Protein AF-A0A8H5PWV3-F1 (afdb_monomer)

pLDDT: mean 78.93, std 15.07, range [29.19, 95.69]

InterPro domains:
  IPR043129 ATPase, nucleotide binding domain [SSF53067] (28-119)

Solvent-accessible surface area (backbone atoms only — not comparable to full-atom values): 14713 Å² total; per-residue (Å²): 137,85,77,81,83,58,96,77,56,77,62,52,74,41,79,56,61,70,92,76,43,55,101,82,55,65,93,48,70,46,76,40,45,60,65,58,53,45,68,65,45,44,68,57,49,50,52,54,43,50,48,53,53,51,52,39,50,52,41,25,73,74,70,75,42,75,52,60,66,48,75,42,61,32,72,65,40,73,37,62,69,55,49,52,51,39,50,53,53,49,42,74,78,40,73,81,39,42,75,46,66,34,94,56,77,60,15,58,42,40,66,59,50,50,50,51,51,50,53,49,55,76,69,48,78,92,63,82,59,96,73,77,72,64,57,42,59,34,77,33,26,37,26,37,30,28,60,95,86,49,63,71,49,71,67,41,44,62,57,42,76,37,39,43,86,44,75,38,76,28,77,54,61,66,65,28,59,41,76,45,98,87,63,43,37,37,34,43,33,33,38,22,78,43,92,91,50,71,76,38,75,74,42,46,39,37,44,80,74,91,77,78,77,83,72,57,35,25,38,38,32,34,51,83,83,85,51,83,44,72,45,48,26,49,72,94,42,79,50,74,77,43,77,46,74,83,80,82,132

Sequence (249 aa):
MKMKHSVDMEGKIFDLPRKFSGKQAGQSTMEFTAADIHGVFDPVVNKITNLIVSEMAVVKERTGEEATHVVIAGGFGRNDYLCQKIEYKVKSVSPSTHINHYKDYTGWISVARGAVLHAIQTKSQPAPSIVQIETRASGESYGVGIGNGGPIHWLARWGDRLSAEGLSPRPVPPEAVRHSPDGRCFLDWYRVKAPGAKAEIVRPLYYRNALGEPGDLRFDFHWDGTKMHYVLCQGNRELPLTLGEEYDA

Radius of gyration: 26.16 Å; Cα contacts (8 Å, |Δi|>4): 361; chains: 1; bounding box: 70×40×72 Å

Structure (mmCIF, N/CA/C/O backbone):
data_AF-A0A8H5PWV3-F1
#
_entry.id   AF-A0A8H5PWV3-F1
#
loop_
_atom_site.group_PDB
_atom_site.id
_atom_site.type_symbol
_atom_site.label_atom_id
_atom_site.label_alt_id
_atom_site.label_comp_id
_atom_site.label_asym_id
_atom_site.label_entity_id
_atom_site.label_seq_id
_atom_site.pdbx_PDB_ins_code
_atom_site.Cartn_x
_atom_site.Cartn_y
_atom_site.Cartn_z
_atom_site.occupancy
_atom_site.B_iso_or_equiv
_atom_site.auth_seq_id
_atom_site.auth_comp_id
_atom_site.auth_asym_id
_atom_site.auth_atom_id
_atom_site.pdbx_PDB_model_num
ATOM 1 N N . MET A 1 1 ? -16.847 15.127 31.898 1.00 29.81 1 MET A N 1
ATOM 2 C CA . MET A 1 1 ? -17.724 14.101 32.501 1.00 29.81 1 MET A CA 1
ATOM 3 C C . MET A 1 1 ? -17.440 12.771 31.806 1.00 29.81 1 MET A C 1
ATOM 5 O O . MET A 1 1 ? -17.811 12.606 30.654 1.00 29.81 1 MET A O 1
ATOM 9 N N . LYS A 1 2 ? -16.648 11.888 32.431 1.00 29.30 2 LYS A N 1
ATOM 10 C CA . LYS A 1 2 ? -16.278 10.577 31.868 1.00 29.30 2 LYS A CA 1
ATOM 11 C C . LYS A 1 2 ? -17.439 9.609 32.104 1.00 29.30 2 LYS A C 1
ATOM 13 O O . LYS A 1 2 ? -17.614 9.150 33.229 1.00 29.30 2 LYS A O 1
ATOM 18 N N . MET A 1 3 ? -18.241 9.321 31.081 1.00 33.59 3 MET A N 1
ATOM 19 C CA . MET A 1 3 ? -19.179 8.199 31.148 1.00 33.59 3 MET A CA 1
ATOM 20 C C . MET A 1 3 ? -18.369 6.906 31.078 1.00 33.59 3 MET A C 1
ATOM 22 O O . MET A 1 3 ? -17.883 6.547 30.009 1.00 33.59 3 MET A O 1
ATOM 26 N N . LYS A 1 4 ? -18.224 6.220 32.216 1.00 34.59 4 LYS A N 1
ATOM 27 C CA . LYS A 1 4 ? -17.758 4.831 32.276 1.00 34.59 4 LYS A CA 1
ATOM 28 C C . LYS A 1 4 ? -18.635 4.007 31.328 1.00 34.59 4 LYS A C 1
ATOM 30 O O . LYS A 1 4 ? -19.798 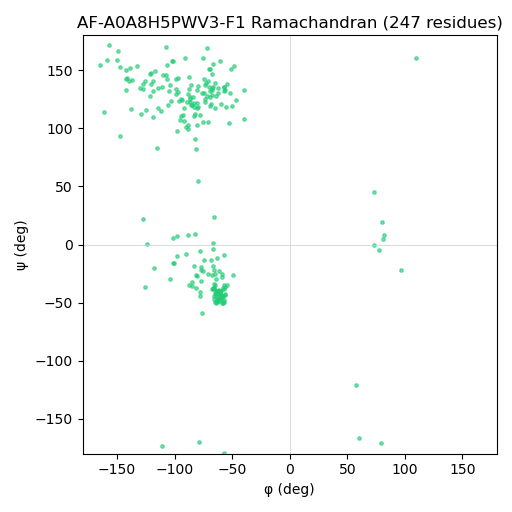3.767 31.633 1.00 34.59 4 LYS A O 1
ATOM 35 N N . HIS A 1 5 ? -18.125 3.638 30.157 1.00 42.34 5 HIS A N 1
ATOM 36 C CA . HIS A 1 5 ? -18.799 2.668 29.299 1.00 42.34 5 HIS A CA 1
ATOM 37 C C . HIS A 1 5 ? -18.443 1.291 29.843 1.00 42.34 5 HIS A C 1
ATOM 39 O O . HIS A 1 5 ? -17.464 0.668 29.446 1.00 42.34 5 HIS A O 1
ATOM 45 N N . SER A 1 6 ? -19.200 0.927 30.879 1.00 42.41 6 SER A N 1
ATOM 46 C CA . SER A 1 6 ? -19.189 -0.390 31.489 1.00 42.41 6 SER A CA 1
ATOM 47 C C . SER A 1 6 ? -19.795 -1.369 30.500 1.00 42.41 6 SER A C 1
ATOM 49 O O . SER A 1 6 ? -20.863 -1.109 29.945 1.00 42.41 6 SER A O 1
ATOM 51 N N . VAL A 1 7 ? -19.112 -2.487 30.316 1.00 43.28 7 VAL A N 1
ATOM 52 C CA . VAL A 1 7 ? -19.516 -3.630 29.491 1.00 43.28 7 VAL A CA 1
ATOM 53 C C . VAL A 1 7 ? -20.753 -4.345 30.086 1.00 43.28 7 VAL A C 1
ATOM 55 O O . VAL A 1 7 ? -21.266 -5.278 29.486 1.00 43.28 7 VAL A O 1
ATOM 58 N N . ASP A 1 8 ? -21.278 -3.828 31.209 1.00 45.50 8 ASP A N 1
ATOM 59 C CA . ASP A 1 8 ? -22.363 -4.389 32.026 1.00 45.50 8 ASP A CA 1
ATOM 60 C C . ASP A 1 8 ? -23.527 -3.404 32.301 1.00 45.50 8 ASP A C 1
ATOM 62 O O . ASP A 1 8 ? -24.222 -3.542 33.306 1.00 45.50 8 ASP A O 1
ATOM 66 N N . MET A 1 9 ? -23.733 -2.346 31.501 1.00 50.22 9 MET A N 1
ATOM 67 C CA . MET A 1 9 ? -24.884 -1.451 31.744 1.00 50.22 9 MET A CA 1
ATOM 68 C C . MET A 1 9 ? -26.209 -2.075 31.277 1.00 50.22 9 MET A C 1
ATOM 70 O O . MET A 1 9 ? -26.313 -2.516 30.131 1.00 50.22 9 MET A O 1
ATOM 74 N N . GLU A 1 10 ? -27.219 -2.044 32.159 1.00 59.00 10 GLU A N 1
ATOM 75 C CA . GLU A 1 10 ? -28.638 -2.239 31.818 1.00 59.00 10 GLU A CA 1
ATOM 76 C C . GLU A 1 10 ? -29.047 -1.322 30.651 1.00 59.00 10 GLU A C 1
ATOM 78 O O . GLU A 1 10 ? -28.439 -0.267 30.434 1.00 59.00 10 GLU A O 1
ATOM 83 N N . GLY A 1 11 ? -30.032 -1.782 29.871 1.00 57.53 11 GLY A N 1
ATOM 84 C CA . GLY A 1 11 ? -30.371 -1.304 28.530 1.00 57.53 11 GLY A CA 1
ATOM 85 C C . GLY A 1 11 ? -30.282 0.210 28.341 1.00 57.53 11 GLY A C 1
ATOM 86 O O . GLY A 1 11 ? -30.783 1.008 29.135 1.00 57.53 11 GLY A O 1
ATOM 87 N N . LYS A 1 12 ? -29.631 0.631 27.250 1.00 64.88 12 LYS A N 1
ATOM 88 C CA . LYS A 1 12 ? -29.602 2.048 26.878 1.00 64.88 12 LYS A CA 1
ATOM 89 C C . LYS A 1 12 ? -30.831 2.373 26.047 1.00 64.88 12 LYS A C 1
ATOM 91 O O . LYS A 1 12 ? -31.035 1.809 24.973 1.00 64.88 12 LYS A O 1
ATOM 96 N N . ILE A 1 13 ? -31.603 3.336 26.535 1.00 67.19 13 ILE A N 1
ATOM 97 C CA . ILE A 1 13 ? -32.771 3.874 25.846 1.00 67.19 13 ILE A CA 1
ATOM 98 C C . ILE A 1 13 ? -32.329 5.029 24.946 1.00 67.19 13 ILE A C 1
ATOM 100 O O . ILE A 1 13 ? -31.640 5.950 25.393 1.00 67.19 13 ILE A O 1
ATOM 104 N N . PHE A 1 14 ? -32.741 4.985 23.682 1.00 63.81 14 PHE A N 1
ATOM 105 C CA . PHE A 1 14 ? -32.533 6.061 22.720 1.00 63.81 14 PHE A CA 1
ATOM 106 C C . PHE A 1 14 ? -33.875 6.557 22.190 1.00 63.81 14 PHE A C 1
ATOM 108 O O . PHE A 1 14 ? -34.758 5.766 21.849 1.00 63.81 14 PHE A O 1
ATOM 115 N N . ASP A 1 15 ? -34.005 7.876 22.070 1.00 69.44 15 ASP A N 1
ATOM 116 C CA . ASP A 1 15 ? -35.130 8.486 21.371 1.00 69.44 15 ASP A CA 1
ATOM 117 C C . ASP A 1 15 ? -34.981 8.268 19.866 1.00 69.44 15 ASP A C 1
ATOM 119 O O . ASP A 1 15 ? -33.950 8.599 19.265 1.00 69.44 15 ASP A O 1
ATOM 123 N N . LEU A 1 16 ? -36.024 7.742 19.228 1.00 64.06 16 LEU A N 1
ATOM 124 C CA . LEU A 1 16 ? -36.023 7.598 17.782 1.00 64.06 16 LEU A CA 1
ATOM 125 C C . LEU A 1 16 ? -36.177 8.973 17.104 1.00 64.06 16 LEU A C 1
ATOM 127 O O . LEU A 1 16 ? -36.997 9.797 17.522 1.00 64.06 16 LEU A O 1
ATOM 131 N N . PRO A 1 17 ? -35.431 9.245 16.013 1.00 64.62 17 PRO A N 1
ATOM 132 C CA . PRO A 1 17 ? -35.652 10.437 15.205 1.00 64.62 17 PRO A CA 1
ATOM 133 C C . PRO A 1 17 ? -37.111 10.513 14.741 1.00 64.62 17 PRO A C 1
ATOM 135 O O . PRO A 1 17 ? -37.643 9.519 14.256 1.00 64.62 17 PRO A O 1
ATOM 138 N N . ARG A 1 18 ? -37.729 11.704 14.787 1.00 64.25 18 ARG A N 1
ATOM 139 C CA . ARG A 1 18 ? -39.166 11.923 14.485 1.00 64.25 18 ARG A CA 1
ATOM 140 C C . ARG A 1 18 ? -39.665 11.292 13.178 1.00 64.25 18 ARG A C 1
ATOM 142 O O . ARG A 1 18 ? -40.841 10.983 13.071 1.00 64.25 18 ARG A O 1
ATOM 149 N N . LYS A 1 19 ? -38.785 11.090 12.193 1.00 65.56 19 LYS A N 1
ATOM 150 C CA . LYS A 1 19 ? -39.094 10.416 10.919 1.00 65.56 19 LYS A CA 1
ATOM 151 C C . LYS A 1 19 ? -39.432 8.922 11.055 1.00 65.56 19 LYS A C 1
ATOM 153 O O . LYS A 1 19 ? -40.009 8.362 10.133 1.00 65.56 19 LYS A O 1
ATOM 158 N N . PHE A 1 20 ? -39.058 8.292 12.168 1.00 61.84 20 PHE A N 1
ATOM 159 C CA . PHE A 1 20 ? -39.381 6.903 12.501 1.00 61.84 20 PHE A CA 1
ATOM 160 C C . PHE A 1 20 ? -40.585 6.787 13.449 1.00 61.84 20 PHE A C 1
ATOM 162 O O . PHE A 1 20 ? -41.103 5.692 13.639 1.00 61.84 20 PHE A O 1
ATOM 169 N N . SER A 1 21 ? -41.060 7.903 14.012 1.00 61.88 21 SER A N 1
ATOM 170 C CA . SER A 1 21 ? -42.288 7.947 14.804 1.00 61.88 21 SER A CA 1
ATOM 171 C C . SER A 1 21 ? -43.486 8.128 13.870 1.00 61.88 21 SER A C 1
ATOM 173 O O . SER A 1 21 ? -43.569 9.103 13.123 1.00 61.88 21 SER A O 1
ATOM 175 N N . GLY A 1 22 ? -44.426 7.179 13.883 1.00 60.62 22 GLY A N 1
ATOM 176 C CA . GLY A 1 22 ? -45.684 7.313 13.142 1.00 60.62 22 GLY A CA 1
ATOM 177 C C . GLY A 1 22 ? -46.499 8.524 13.618 1.00 60.62 22 GLY A C 1
ATOM 178 O O . GLY A 1 22 ? -46.349 8.969 14.752 1.00 60.62 22 GLY A O 1
ATOM 179 N N . LYS A 1 23 ? -47.415 9.036 12.778 1.00 58.91 23 LYS A N 1
ATOM 180 C CA . LYS A 1 23 ? -48.233 10.246 13.047 1.00 58.91 23 LYS A CA 1
ATOM 181 C C . LYS A 1 23 ? -49.085 10.200 14.335 1.00 58.91 23 LYS A C 1
ATOM 183 O O . LYS A 1 23 ? -49.661 11.220 14.695 1.00 58.91 23 LYS A O 1
ATOM 188 N N . GLN A 1 24 ? -49.181 9.050 15.005 1.00 56.44 24 GLN A N 1
ATOM 189 C CA . GLN A 1 24 ? -49.948 8.846 16.241 1.00 56.44 24 GLN A CA 1
ATOM 190 C C . GLN A 1 24 ? -49.119 8.301 17.418 1.00 56.44 24 GLN A C 1
ATOM 192 O O . GLN A 1 24 ? -49.669 8.093 18.495 1.00 56.44 24 GLN A O 1
ATOM 197 N N . ALA A 1 25 ? -47.816 8.068 17.251 1.00 54.94 25 ALA A N 1
ATOM 198 C CA . ALA A 1 25 ? -46.983 7.580 18.344 1.00 54.94 25 ALA A CA 1
ATOM 199 C C . ALA A 1 25 ? -46.464 8.770 19.168 1.00 54.94 25 ALA A C 1
ATOM 201 O O . ALA A 1 25 ? -45.851 9.686 18.617 1.00 54.94 25 ALA A O 1
ATOM 202 N N . GLY A 1 26 ? -46.680 8.751 20.489 1.00 61.12 26 GLY A N 1
ATOM 203 C CA . GLY A 1 26 ? -45.894 9.567 21.424 1.00 61.12 26 GLY A CA 1
ATOM 204 C C . GLY A 1 26 ? -44.390 9.266 21.300 1.00 61.12 26 GLY A C 1
ATOM 205 O O . GLY A 1 26 ? -44.000 8.438 20.472 1.00 61.12 26 GLY A O 1
ATOM 206 N N . GLN A 1 27 ? -43.543 9.936 22.101 1.00 58.44 27 GLN A N 1
ATOM 207 C CA . GLN A 1 27 ? -42.085 9.704 22.123 1.00 58.44 27 GLN A CA 1
ATOM 208 C C . GLN A 1 27 ? -41.778 8.205 22.004 1.00 58.44 27 GLN A C 1
ATOM 210 O O . GLN A 1 27 ? -42.080 7.424 22.901 1.00 58.44 27 GLN A O 1
ATOM 215 N N . SER A 1 28 ? -41.265 7.806 20.840 1.00 66.69 28 SER A N 1
ATOM 216 C CA . SER A 1 28 ? -41.000 6.407 20.530 1.00 66.69 28 SER A CA 1
ATOM 217 C C . SER A 1 28 ? -39.573 6.129 20.973 1.00 66.69 28 SER A C 1
ATOM 219 O O . SER A 1 28 ? -38.622 6.547 20.311 1.00 66.69 28 SER A O 1
ATOM 221 N N . THR A 1 29 ? -39.430 5.501 22.131 1.00 67.31 29 THR A N 1
ATOM 222 C CA . THR A 1 29 ? -38.139 5.064 22.650 1.00 67.31 29 THR A CA 1
ATOM 223 C C . THR A 1 29 ? -37.815 3.671 22.115 1.00 67.31 29 THR A C 1
ATOM 225 O O . THR A 1 29 ? -38.704 2.840 21.931 1.00 67.31 29 THR A O 1
ATOM 228 N N . MET A 1 30 ? -36.538 3.418 21.836 1.00 70.06 30 MET A N 1
ATOM 229 C CA . MET A 1 30 ? -36.025 2.083 21.532 1.00 70.06 30 MET A CA 1
ATOM 230 C C . MET A 1 30 ? -34.943 1.740 22.550 1.00 70.06 30 MET A C 1
ATOM 232 O O . MET A 1 30 ? -34.021 2.527 22.775 1.00 70.06 30 MET A O 1
ATOM 236 N N . GLU A 1 31 ? -35.079 0.583 23.185 1.00 79.12 31 GLU A N 1
ATOM 237 C CA . GLU A 1 31 ? -34.101 0.060 24.131 1.00 79.12 31 GLU A CA 1
ATOM 238 C C . GLU A 1 31 ? -33.184 -0.925 23.411 1.00 79.12 31 GLU A C 1
ATOM 240 O O . GLU A 1 31 ? -33.653 -1.800 22.685 1.00 79.12 31 GLU A O 1
ATOM 245 N N . PHE A 1 32 ? -31.877 -0.763 23.602 1.00 74.25 32 PHE A N 1
ATOM 246 C CA . PHE A 1 32 ? -30.881 -1.714 23.126 1.00 74.25 32 PHE A CA 1
ATOM 247 C C . PHE A 1 32 ? -30.116 -2.281 24.310 1.00 74.25 32 PHE A C 1
ATOM 249 O O . PHE A 1 32 ? -29.601 -1.536 25.155 1.00 74.25 32 PHE A O 1
ATOM 256 N N . THR A 1 33 ? -29.980 -3.602 24.329 1.00 80.75 33 THR A N 1
ATOM 257 C CA . THR A 1 33 ? -29.050 -4.268 25.234 1.00 80.75 33 THR A CA 1
ATOM 258 C C . THR A 1 33 ? -27.616 -4.099 24.728 1.00 80.75 33 THR A C 1
ATOM 260 O O . THR A 1 33 ? -27.367 -3.830 23.547 1.00 80.75 33 THR A O 1
ATOM 263 N N . ALA A 1 34 ? -26.634 -4.294 25.612 1.00 72.69 34 ALA A N 1
ATOM 264 C CA . ALA A 1 34 ? -25.235 -4.366 25.194 1.00 72.69 34 ALA A CA 1
ATOM 265 C C . ALA A 1 34 ? -25.025 -5.458 24.128 1.00 72.69 34 ALA A C 1
ATOM 267 O O . ALA A 1 34 ? -24.280 -5.243 23.175 1.00 72.69 34 ALA A O 1
ATOM 268 N N . ALA A 1 35 ? -25.737 -6.587 24.237 1.00 76.56 35 ALA A N 1
ATOM 269 C CA . ALA A 1 35 ? -25.679 -7.678 23.269 1.00 76.56 35 ALA A CA 1
ATOM 270 C C . ALA A 1 35 ? -26.177 -7.261 21.875 1.00 76.56 35 ALA A C 1
ATOM 272 O O . ALA A 1 35 ? -25.532 -7.606 20.886 1.00 76.56 35 ALA A O 1
ATOM 273 N N . ASP A 1 36 ? -27.249 -6.467 21.784 1.00 80.19 36 ASP A N 1
ATOM 274 C CA . ASP A 1 36 ? -27.759 -5.962 20.499 1.00 80.19 36 ASP A CA 1
ATOM 275 C C . ASP A 1 36 ? -26.737 -5.047 19.821 1.00 80.19 36 ASP A C 1
ATOM 277 O O . ASP A 1 36 ? -26.455 -5.169 18.627 1.00 80.19 36 ASP A O 1
ATOM 281 N N . ILE A 1 37 ? -26.129 -4.152 20.606 1.00 80.19 37 ILE A N 1
ATOM 282 C CA . ILE A 1 37 ? -25.080 -3.255 20.123 1.00 80.19 37 ILE A CA 1
ATOM 283 C C . ILE A 1 37 ? -23.868 -4.084 19.670 1.00 80.19 37 ILE A C 1
ATOM 285 O O . ILE A 1 37 ? -23.395 -3.912 18.546 1.00 80.19 37 ILE A O 1
ATOM 289 N N . HIS A 1 38 ? -23.388 -5.026 20.484 1.00 81.00 38 HIS A N 1
ATOM 290 C CA . HIS A 1 38 ? -22.274 -5.902 20.112 1.00 81.00 38 HIS A CA 1
ATOM 291 C C . HIS A 1 38 ? -22.569 -6.706 18.843 1.00 81.00 38 HIS A C 1
ATOM 293 O O . HIS A 1 38 ? -21.738 -6.718 17.940 1.00 81.00 38 HIS A O 1
ATOM 299 N N . GLY A 1 39 ? -23.767 -7.277 18.703 1.00 83.44 39 GLY A N 1
ATOM 300 C CA . GLY A 1 39 ? -24.165 -8.025 17.508 1.00 83.44 39 GLY A CA 1
ATOM 301 C C . GLY A 1 39 ? -24.057 -7.211 16.214 1.00 83.44 39 GLY A C 1
ATOM 302 O O . GLY A 1 39 ? -23.658 -7.743 15.177 1.00 83.44 39 GLY A O 1
ATOM 303 N N . VAL A 1 40 ? -24.340 -5.906 16.273 1.00 86.50 40 VAL A N 1
ATOM 304 C CA . VAL A 1 40 ? -24.220 -4.998 15.121 1.00 86.50 40 VAL A CA 1
ATOM 305 C C . VAL A 1 40 ? -22.766 -4.590 14.855 1.00 86.50 40 VAL A C 1
ATOM 307 O O . VAL A 1 40 ? -22.346 -4.521 13.697 1.00 86.50 40 VAL A O 1
ATOM 310 N N . PHE A 1 41 ? -21.984 -4.305 15.901 1.00 86.62 41 PHE A N 1
ATOM 311 C CA . PHE A 1 41 ? -20.625 -3.769 15.751 1.00 86.62 41 PHE A CA 1
ATOM 312 C C . PHE A 1 41 ? -19.549 -4.846 15.545 1.00 86.62 41 PHE A C 1
ATOM 314 O O . PHE A 1 41 ? -18.579 -4.601 14.820 1.00 86.62 41 PHE A O 1
ATOM 321 N N . ASP A 1 42 ? -19.711 -6.037 16.120 1.00 91.44 42 ASP A N 1
ATOM 322 C CA . ASP A 1 42 ? -18.720 -7.117 16.094 1.00 91.44 42 ASP A CA 1
ATOM 323 C C . ASP A 1 42 ? -18.285 -7.530 14.690 1.00 91.44 42 ASP A C 1
ATOM 325 O O . ASP A 1 42 ? -17.078 -7.654 14.473 1.00 91.44 42 ASP A O 1
ATOM 329 N N . PRO A 1 43 ? -19.178 -7.675 13.691 1.00 94.38 43 PRO A N 1
ATOM 330 C CA . PRO A 1 43 ? -18.754 -8.003 12.334 1.00 94.38 43 PRO A CA 1
ATOM 331 C C . PRO A 1 43 ? -17.766 -6.984 11.750 1.00 94.38 43 PRO A C 1
ATOM 333 O O . PRO A 1 43 ? -16.832 -7.359 11.040 1.00 94.38 43 PRO A O 1
ATOM 336 N N . VAL A 1 44 ? -17.945 -5.694 12.051 1.00 92.94 44 VAL A N 1
ATOM 337 C CA . VAL A 1 44 ? -17.066 -4.620 11.564 1.00 92.94 44 VAL A CA 1
ATOM 338 C C . VAL A 1 44 ? -15.772 -4.574 12.374 1.00 92.94 44 VAL A C 1
ATOM 340 O O . VAL A 1 44 ? -14.687 -4.511 11.795 1.00 92.94 44 VAL A O 1
ATOM 343 N N . VAL A 1 45 ? -15.863 -4.674 13.701 1.00 92.88 45 VAL A N 1
ATOM 344 C CA . VAL A 1 45 ? -14.693 -4.707 14.593 1.00 92.88 45 VAL A CA 1
ATOM 345 C C . VAL A 1 45 ? -13.799 -5.913 14.286 1.00 92.88 45 VAL A C 1
ATOM 347 O O . VAL A 1 45 ? -12.578 -5.776 14.203 1.00 92.88 45 VAL A O 1
ATOM 350 N N . ASN A 1 46 ? -14.382 -7.081 14.024 1.00 94.38 46 ASN A N 1
ATOM 351 C CA . ASN A 1 46 ? -13.645 -8.287 13.653 1.00 94.38 46 ASN A CA 1
ATOM 352 C C . ASN A 1 46 ? -12.905 -8.115 12.321 1.00 94.38 46 ASN A C 1
ATOM 354 O O . ASN A 1 46 ? -11.750 -8.517 12.216 1.00 94.38 46 ASN A O 1
ATOM 358 N N . LYS A 1 47 ? -13.508 -7.454 11.323 1.00 94.88 47 LYS A N 1
ATOM 359 C CA . LYS A 1 47 ? -12.807 -7.121 10.069 1.00 94.88 47 LYS A CA 1
ATOM 360 C C . LYS A 1 47 ? -11.592 -6.225 10.316 1.00 94.88 47 LYS A C 1
ATOM 362 O O . LYS A 1 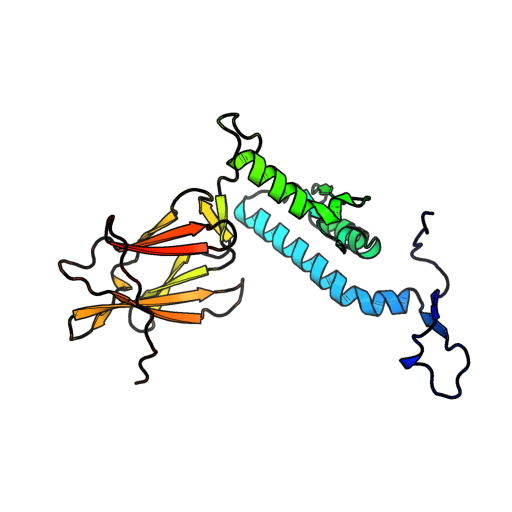47 ? -10.523 -6.507 9.785 1.00 94.88 47 LYS A O 1
ATOM 367 N N . ILE A 1 48 ? -11.739 -5.186 11.143 1.00 94.44 48 ILE A N 1
ATOM 368 C CA . ILE A 1 48 ? -10.644 -4.257 11.466 1.00 94.44 48 ILE A CA 1
ATOM 369 C C . ILE A 1 48 ? -9.517 -4.986 12.208 1.00 94.44 48 ILE A C 1
ATOM 371 O O . ILE A 1 48 ? -8.357 -4.896 11.820 1.00 94.44 48 ILE A O 1
ATOM 375 N N . THR A 1 49 ? -9.850 -5.733 13.261 1.00 95.56 49 THR A N 1
ATOM 376 C CA . THR A 1 49 ? -8.850 -6.445 14.073 1.00 95.56 49 THR A CA 1
ATOM 377 C C . THR A 1 49 ? -8.139 -7.550 13.286 1.00 95.56 49 THR A C 1
ATOM 379 O O . THR A 1 49 ? -6.929 -7.707 13.428 1.00 95.56 49 THR A O 1
ATOM 382 N N . ASN A 1 50 ? -8.843 -8.268 12.405 1.00 94.81 50 ASN A N 1
ATOM 383 C CA . ASN A 1 50 ? -8.227 -9.261 11.522 1.00 94.81 50 ASN A CA 1
ATOM 384 C C . ASN A 1 50 ? -7.293 -8.619 10.490 1.00 94.81 50 ASN A C 1
ATOM 386 O O . ASN A 1 50 ? -6.223 -9.166 10.234 1.00 94.81 50 ASN A O 1
ATOM 390 N N . LEU A 1 51 ? -7.654 -7.454 9.939 1.00 94.00 51 LEU A N 1
ATOM 391 C CA . LEU A 1 51 ? -6.769 -6.707 9.046 1.00 94.00 51 LEU A CA 1
ATOM 392 C C . LEU A 1 51 ? -5.473 -6.308 9.762 1.00 94.00 51 LEU A C 1
ATOM 394 O O . LEU A 1 51 ? -4.396 -6.547 9.232 1.00 94.00 51 LEU A O 1
ATOM 398 N N . ILE A 1 52 ? -5.565 -5.777 10.986 1.00 94.38 52 ILE A N 1
ATOM 399 C CA . ILE A 1 52 ? -4.383 -5.400 11.780 1.00 94.38 52 ILE A CA 1
ATOM 400 C C . ILE A 1 52 ? -3.452 -6.603 11.975 1.00 94.38 52 ILE A C 1
ATOM 402 O O . ILE A 1 52 ? -2.255 -6.493 11.728 1.00 94.38 52 ILE A O 1
ATOM 406 N N . VAL A 1 53 ? -3.992 -7.762 12.366 1.00 95.06 53 VAL A N 1
ATOM 407 C CA . VAL A 1 53 ? -3.190 -8.985 12.544 1.00 95.06 53 VAL A CA 1
ATOM 408 C C . VAL A 1 53 ? -2.555 -9.445 11.229 1.00 95.06 53 VAL A C 1
ATOM 410 O O . VAL A 1 53 ? -1.394 -9.847 11.227 1.00 95.06 53 VAL A O 1
ATOM 413 N N . SER A 1 54 ? -3.288 -9.364 10.116 1.00 92.56 54 SER A N 1
ATOM 414 C CA . SER A 1 54 ? -2.761 -9.705 8.791 1.00 92.56 54 SER A CA 1
ATOM 415 C C . SER A 1 54 ? -1.578 -8.815 8.411 1.00 92.56 54 SER A C 1
ATOM 417 O O . SER A 1 54 ? -0.543 -9.318 7.985 1.00 92.56 54 SER A O 1
ATOM 419 N N . GLU A 1 55 ? -1.690 -7.502 8.611 1.00 90.62 55 GLU A N 1
ATOM 420 C CA . GLU A 1 55 ? -0.600 -6.563 8.321 1.00 90.62 55 GLU A CA 1
ATOM 421 C C . GLU A 1 55 ? 0.607 -6.780 9.246 1.00 90.62 55 GLU A C 1
ATOM 423 O O . GLU A 1 55 ? 1.750 -6.730 8.798 1.00 90.62 55 GLU A O 1
ATOM 428 N N . MET A 1 56 ? 0.384 -7.105 10.525 1.00 93.25 56 MET A N 1
ATOM 429 C CA . MET A 1 56 ? 1.472 -7.476 11.438 1.00 93.25 56 MET A CA 1
ATOM 430 C C . MET A 1 56 ? 2.215 -8.736 10.973 1.00 93.25 56 MET A C 1
ATOM 432 O O . MET A 1 56 ? 3.442 -8.794 11.072 1.00 93.25 56 MET A O 1
ATOM 436 N N . ALA A 1 57 ? 1.496 -9.732 10.446 1.00 91.25 57 ALA A N 1
ATOM 437 C CA . ALA A 1 57 ? 2.108 -10.932 9.881 1.00 91.25 57 ALA A CA 1
ATOM 438 C C . ALA A 1 57 ? 2.954 -10.604 8.639 1.00 91.25 57 ALA A C 1
ATOM 440 O O . ALA A 1 57 ? 4.078 -11.089 8.530 1.00 91.25 57 ALA A O 1
ATOM 441 N N . VAL A 1 58 ? 2.464 -9.717 7.764 1.00 86.62 58 VAL A N 1
ATOM 442 C CA . VAL A 1 58 ? 3.218 -9.228 6.597 1.00 86.62 58 VAL A CA 1
ATOM 443 C C . VAL A 1 58 ? 4.494 -8.494 7.016 1.00 86.62 58 VAL A C 1
ATOM 445 O O . VAL A 1 58 ? 5.539 -8.680 6.393 1.00 86.62 58 VAL A O 1
ATOM 448 N N . VAL A 1 59 ? 4.442 -7.664 8.066 1.00 86.56 59 VAL A N 1
ATOM 449 C CA . VAL A 1 59 ? 5.646 -7.008 8.607 1.00 86.56 59 VAL A CA 1
ATOM 450 C C . VAL A 1 59 ? 6.668 -8.063 9.020 1.00 86.56 59 VAL A C 1
ATOM 452 O O . VAL A 1 59 ? 7.797 -8.014 8.538 1.00 86.56 59 VAL A O 1
ATOM 455 N N . LYS A 1 60 ? 6.247 -9.059 9.808 1.00 88.19 60 LYS A N 1
ATOM 456 C CA . LYS A 1 60 ? 7.115 -10.145 10.280 1.00 88.19 60 LYS A CA 1
ATOM 457 C C . LYS A 1 60 ? 7.731 -10.957 9.149 1.00 88.19 60 LYS A C 1
ATOM 459 O O . LYS A 1 60 ? 8.923 -11.241 9.189 1.00 88.19 60 LYS A O 1
ATOM 464 N N . GLU A 1 61 ? 6.947 -11.298 8.132 1.00 85.56 61 GLU A N 1
ATOM 465 C CA . GLU A 1 61 ? 7.435 -12.010 6.947 1.00 85.56 61 GLU A CA 1
ATOM 466 C C . GLU A 1 61 ? 8.523 -11.214 6.209 1.00 85.56 61 GLU A C 1
ATOM 468 O O . GLU A 1 61 ? 9.514 -11.780 5.757 1.00 85.56 61 GLU A O 1
ATOM 473 N N . ARG A 1 62 ? 8.363 -9.890 6.111 1.00 78.81 62 ARG A N 1
ATOM 474 C CA . ARG A 1 62 ? 9.252 -9.029 5.317 1.00 78.81 62 ARG A CA 1
ATOM 475 C C . ARG A 1 62 ? 10.506 -8.572 6.031 1.00 78.81 62 ARG A C 1
ATOM 477 O O . ARG A 1 62 ? 11.523 -8.361 5.378 1.00 78.81 62 ARG A O 1
ATOM 484 N N . THR A 1 63 ? 10.414 -8.311 7.327 1.00 81.19 63 THR A N 1
ATOM 485 C CA . THR A 1 63 ? 11.539 -7.782 8.108 1.00 81.19 63 THR A CA 1
ATOM 486 C C . THR A 1 63 ? 12.238 -8.863 8.916 1.00 81.19 63 THR A C 1
ATOM 488 O O . THR A 1 63 ? 13.344 -8.629 9.386 1.00 81.19 63 THR A O 1
ATOM 491 N N . GLY A 1 64 ? 11.606 -10.028 9.095 1.00 84.81 64 GLY A N 1
ATOM 492 C CA . GLY A 1 64 ? 12.028 -11.030 10.072 1.00 84.81 64 GLY A CA 1
ATOM 493 C C . GLY A 1 64 ? 11.718 -10.634 11.521 1.00 84.81 64 GLY A C 1
ATOM 494 O O . GLY A 1 64 ? 11.987 -11.410 12.435 1.00 84.81 64 GLY A O 1
ATOM 495 N N . GLU A 1 65 ? 11.128 -9.456 11.745 1.00 86.56 65 GLU A N 1
ATOM 496 C CA . GLU A 1 65 ? 10.894 -8.869 13.065 1.00 86.56 65 GLU A CA 1
ATOM 497 C C . GLU A 1 65 ? 9.409 -8.597 13.304 1.00 86.56 65 GLU A C 1
ATOM 499 O O . GLU A 1 65 ? 8.661 -8.236 12.398 1.00 86.56 65 GLU A O 1
ATOM 504 N N . GLU A 1 66 ? 8.964 -8.730 14.551 1.00 89.38 66 GLU A N 1
ATOM 505 C CA . GLU A 1 66 ? 7.583 -8.401 14.902 1.00 89.38 66 GLU A CA 1
ATOM 506 C C . GLU A 1 66 ? 7.324 -6.892 14.830 1.00 89.38 66 GLU A C 1
ATOM 508 O O . GLU A 1 66 ? 8.209 -6.070 15.075 1.00 89.38 66 GLU A O 1
ATOM 513 N N . ALA A 1 67 ? 6.079 -6.516 14.529 1.00 91.50 67 ALA A N 1
ATOM 514 C CA . ALA A 1 67 ? 5.675 -5.120 14.581 1.00 91.50 67 ALA A CA 1
ATOM 515 C C . ALA A 1 67 ? 5.879 -4.573 16.003 1.00 91.50 67 ALA A C 1
ATOM 517 O O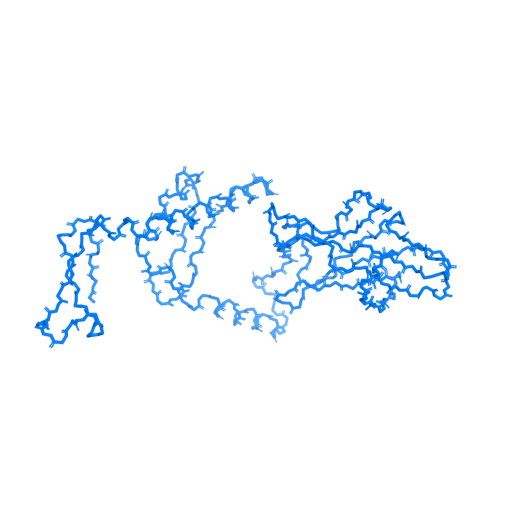 . ALA A 1 67 ? 5.290 -5.057 16.960 1.00 91.50 67 ALA A O 1
ATOM 518 N N . THR A 1 68 ? 6.699 -3.536 16.155 1.00 93.00 68 THR A N 1
ATOM 519 C CA . THR A 1 68 ? 6.972 -2.964 17.483 1.00 93.00 68 THR A CA 1
ATOM 520 C C . THR A 1 68 ? 5.823 -2.095 17.978 1.00 93.00 68 THR A C 1
ATOM 522 O O . THR A 1 68 ? 5.576 -2.020 19.181 1.00 93.00 68 THR A O 1
ATOM 525 N N . HIS A 1 69 ? 5.104 -1.448 17.057 1.00 93.19 69 HIS A N 1
ATOM 526 C CA . HIS A 1 69 ? 4.053 -0.493 17.374 1.00 93.19 69 HIS A CA 1
ATOM 527 C C . HIS A 1 69 ? 2.840 -0.626 16.450 1.00 93.19 69 HIS A C 1
ATOM 529 O O . HIS A 1 69 ? 2.975 -0.738 15.234 1.00 93.19 69 HIS A O 1
ATOM 535 N N . VAL A 1 70 ? 1.648 -0.490 17.032 1.00 92.62 70 VAL A N 1
ATOM 536 C CA . VAL A 1 70 ? 0.388 -0.228 16.326 1.00 92.62 70 VAL A CA 1
ATOM 537 C C . VAL A 1 70 ? -0.103 1.152 16.753 1.00 92.62 70 VAL A C 1
ATOM 539 O O . VAL A 1 70 ? -0.375 1.384 17.930 1.00 92.62 70 VAL A O 1
ATOM 542 N N . VAL A 1 71 ? -0.201 2.091 15.809 1.00 90.31 71 VAL A N 1
ATOM 543 C CA . VAL A 1 71 ? -0.640 3.471 16.073 1.00 90.31 71 VAL A CA 1
ATOM 544 C C . VAL A 1 71 ? -2.061 3.665 15.558 1.00 90.31 71 VAL A C 1
ATOM 546 O O . VAL A 1 71 ? -2.317 3.525 14.364 1.00 90.31 71 VAL A O 1
ATOM 549 N N . ILE A 1 72 ? -2.989 4.018 16.448 1.00 88.94 72 ILE A N 1
ATOM 550 C CA . ILE A 1 72 ? -4.388 4.261 16.086 1.00 88.94 72 ILE A CA 1
ATOM 551 C C . ILE A 1 72 ? -4.568 5.750 15.779 1.00 88.94 72 ILE A C 1
ATOM 553 O O . ILE A 1 72 ? -4.583 6.587 16.681 1.00 88.94 72 ILE A O 1
ATOM 557 N N . ALA A 1 73 ? -4.713 6.081 14.498 1.00 87.06 73 ALA A N 1
ATOM 558 C CA . ALA A 1 73 ? -4.947 7.440 14.015 1.00 87.06 73 ALA A CA 1
ATOM 559 C C . ALA A 1 73 ? -6.421 7.679 13.632 1.00 87.06 73 ALA A C 1
ATOM 561 O O . ALA A 1 73 ? -7.166 6.751 13.317 1.00 87.06 73 ALA A O 1
ATOM 562 N N . GLY A 1 74 ? -6.837 8.947 13.623 1.00 82.88 74 GLY A N 1
ATOM 563 C CA . GLY A 1 74 ? -8.176 9.370 13.218 1.00 82.88 74 GLY A CA 1
ATOM 564 C C . GLY A 1 74 ? -9.256 9.169 14.287 1.00 82.88 74 GLY A C 1
ATOM 565 O O . GLY A 1 74 ? -8.990 8.860 15.449 1.00 82.88 74 GLY A O 1
ATOM 566 N N . GLY A 1 75 ? -10.515 9.370 13.888 1.00 81.44 75 GLY A N 1
ATOM 567 C CA . GLY A 1 75 ? -11.663 9.330 14.799 1.00 81.44 75 GLY A CA 1
ATOM 568 C C . GLY A 1 75 ? -11.945 7.964 15.426 1.00 81.44 75 GLY A C 1
ATOM 569 O O . GLY A 1 75 ? -12.546 7.908 16.498 1.00 81.44 75 GLY A O 1
ATOM 570 N N . PHE A 1 76 ? -11.470 6.873 14.815 1.00 79.00 76 PHE A N 1
ATOM 571 C CA . PHE A 1 76 ? -11.652 5.520 15.345 1.00 79.00 76 PHE A CA 1
ATOM 572 C C . PHE A 1 76 ? -10.947 5.289 16.683 1.00 79.00 76 PHE A C 1
ATOM 574 O O . PHE A 1 76 ? -11.444 4.500 17.482 1.00 79.00 76 PHE A O 1
ATOM 581 N N . GLY A 1 77 ? -9.883 6.041 16.989 1.00 80.44 77 GLY A N 1
ATOM 582 C CA . GLY A 1 77 ? -9.217 5.983 18.296 1.00 80.44 77 GLY A CA 1
ATOM 583 C C . GLY A 1 77 ? -10.090 6.418 19.479 1.00 80.44 77 GLY A C 1
ATOM 584 O O . GLY A 1 77 ? -9.718 6.183 20.623 1.00 80.44 77 GLY A O 1
ATOM 585 N N . ARG A 1 78 ? -11.261 7.022 19.223 1.00 82.00 78 ARG A N 1
ATOM 586 C CA . ARG A 1 78 ? -12.231 7.429 20.256 1.00 82.00 78 ARG A CA 1
ATOM 587 C C . ARG A 1 78 ? -13.258 6.350 20.601 1.00 82.00 78 ARG A C 1
ATOM 589 O O . ARG A 1 78 ? -14.068 6.560 21.499 1.00 82.00 78 ARG A O 1
ATOM 596 N N . ASN A 1 79 ? -13.293 5.250 19.853 1.00 84.69 79 ASN A N 1
ATOM 597 C CA . ASN A 1 79 ? -14.208 4.155 20.133 1.00 84.69 79 ASN A CA 1
ATOM 598 C C . ASN A 1 79 ? -13.538 3.194 21.124 1.00 84.69 79 ASN A C 1
ATOM 600 O O . ASN A 1 79 ? -12.732 2.356 20.726 1.00 84.69 79 ASN A O 1
ATOM 604 N N . ASP A 1 80 ? -13.883 3.321 22.407 1.00 84.06 80 ASP A N 1
ATOM 605 C CA . ASP A 1 80 ? -13.300 2.508 23.483 1.00 84.06 80 ASP A CA 1
ATOM 606 C C . ASP A 1 80 ? -13.481 1.002 23.241 1.00 84.06 80 ASP A C 1
ATOM 608 O O . ASP A 1 80 ? -12.556 0.228 23.480 1.00 84.06 80 ASP A O 1
ATOM 612 N N . TYR A 1 81 ? -14.635 0.588 22.704 1.00 85.56 81 TYR A N 1
ATOM 613 C CA . TYR A 1 81 ? -14.908 -0.814 22.383 1.00 85.56 81 TYR A CA 1
ATOM 614 C C . TYR A 1 81 ? -13.946 -1.352 21.319 1.00 85.56 81 TYR A C 1
ATOM 616 O O . TYR A 1 81 ? -13.324 -2.401 21.494 1.00 85.56 81 TYR A O 1
ATOM 624 N N . LEU A 1 82 ? -13.771 -0.602 20.229 1.00 88.25 82 LEU A N 1
ATOM 625 C CA . LEU A 1 82 ? -12.827 -0.938 19.169 1.00 88.25 82 LEU A CA 1
ATOM 626 C C . LEU A 1 82 ? -11.388 -0.949 19.700 1.00 88.25 82 LEU A C 1
ATOM 628 O O . LEU A 1 82 ? -10.660 -1.898 19.429 1.00 88.25 82 LEU A O 1
ATOM 632 N N . CYS A 1 83 ? -10.987 0.059 20.478 1.00 88.75 83 CYS A N 1
ATOM 633 C CA . CYS A 1 83 ? -9.645 0.139 21.057 1.00 88.75 83 CYS A CA 1
ATOM 634 C C . CYS A 1 83 ? -9.339 -1.060 21.965 1.00 88.75 83 CYS A C 1
ATOM 636 O O . CYS A 1 83 ? -8.270 -1.650 21.833 1.00 88.75 83 CYS A O 1
ATOM 638 N N . GLN A 1 84 ? -10.283 -1.476 22.815 1.00 90.38 84 GLN A N 1
ATOM 639 C CA . GLN A 1 84 ? -10.132 -2.667 23.660 1.00 90.38 84 GLN A CA 1
ATOM 640 C C . GLN A 1 84 ? -10.016 -3.953 22.833 1.00 90.38 84 GLN A C 1
ATOM 642 O O . GLN A 1 84 ? -9.177 -4.804 23.122 1.00 90.38 84 GLN A O 1
ATOM 647 N N . LYS A 1 85 ? -10.826 -4.102 21.777 1.00 92.62 85 LYS A N 1
ATOM 648 C CA . LYS A 1 85 ? -10.767 -5.277 20.892 1.00 92.62 85 LYS A CA 1
ATOM 649 C C . LYS A 1 85 ? -9.472 -5.325 20.082 1.00 92.62 85 LYS A C 1
ATOM 651 O O . LYS A 1 85 ? -8.911 -6.407 19.924 1.00 92.62 85 LYS A O 1
ATOM 656 N N . ILE A 1 86 ? -8.977 -4.176 19.613 1.00 93.56 86 ILE A N 1
ATOM 657 C CA . ILE A 1 86 ? -7.652 -4.058 18.988 1.00 93.56 86 ILE A CA 1
ATOM 658 C C . ILE A 1 86 ? -6.575 -4.462 19.991 1.00 93.56 86 ILE A C 1
ATOM 660 O O . ILE A 1 86 ? -5.734 -5.289 19.659 1.00 93.56 86 ILE A O 1
ATOM 664 N N . GLU A 1 87 ? -6.625 -3.934 21.215 1.00 93.19 87 GLU A N 1
ATOM 665 C CA . GLU A 1 87 ? -5.639 -4.236 22.250 1.00 93.19 87 GLU A CA 1
ATOM 666 C C . GLU A 1 87 ? -5.574 -5.719 22.580 1.00 93.19 87 GLU A C 1
ATOM 668 O O . GLU A 1 87 ? -4.506 -6.326 22.489 1.00 93.19 87 GLU A O 1
ATOM 673 N N . TYR A 1 88 ? -6.728 -6.327 22.842 1.00 94.50 88 TYR A N 1
ATOM 674 C CA . TYR A 1 88 ? -6.826 -7.759 23.077 1.00 94.50 88 TYR A CA 1
ATOM 675 C C . TYR A 1 88 ? -6.277 -8.573 21.897 1.00 94.50 88 TYR A C 1
ATOM 677 O O . TYR A 1 88 ? -5.447 -9.465 22.084 1.00 94.50 88 TYR A O 1
ATOM 685 N N . LYS A 1 89 ? -6.701 -8.255 20.665 1.00 95.69 89 LYS A N 1
ATOM 686 C CA . LYS A 1 89 ? -6.294 -9.015 19.478 1.00 95.69 89 LYS A CA 1
ATOM 687 C C . LYS A 1 89 ? -4.794 -8.888 19.206 1.00 95.69 89 LYS A C 1
ATOM 689 O O . LYS A 1 89 ? -4.139 -9.906 19.004 1.00 95.69 89 LYS A O 1
ATOM 694 N N . VAL A 1 90 ? -4.242 -7.676 19.238 1.00 95.31 90 VAL A N 1
ATOM 695 C CA . VAL A 1 90 ? -2.810 -7.424 19.009 1.00 95.31 90 VAL A CA 1
ATOM 696 C C . VAL A 1 90 ? -1.968 -8.126 20.072 1.00 95.31 90 VAL A C 1
ATOM 698 O O . VAL A 1 90 ? -1.040 -8.855 19.730 1.00 95.31 90 VAL A O 1
ATOM 701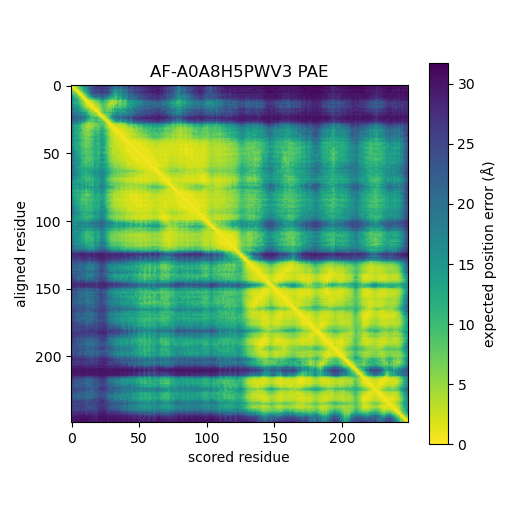 N N . LYS A 1 91 ? -2.334 -8.002 21.355 1.00 94.56 91 LYS A N 1
ATOM 702 C CA . LYS A 1 91 ? -1.614 -8.675 22.445 1.00 94.56 91 LYS A CA 1
ATOM 703 C C . LYS A 1 91 ? -1.691 -10.197 22.371 1.00 94.56 91 LYS A C 1
ATOM 705 O O . LYS A 1 91 ? -0.743 -10.852 22.790 1.00 94.56 91 LYS A O 1
ATOM 710 N N . SER A 1 92 ? -2.767 -10.756 21.813 1.00 95.06 92 SER A N 1
ATOM 711 C CA . SER A 1 92 ? -2.881 -12.207 21.614 1.00 95.06 92 SER A CA 1
ATOM 712 C C . SER A 1 92 ? -1.904 -12.764 20.571 1.00 95.06 92 SER A C 1
ATOM 714 O O . SER A 1 92 ? -1.538 -13.931 20.663 1.00 95.06 92 SER A O 1
ATOM 716 N N . VAL A 1 93 ? -1.470 -11.949 19.598 1.00 94.19 93 VAL A N 1
ATOM 717 C CA . VAL A 1 93 ? -0.575 -12.390 18.509 1.00 94.19 93 VAL A CA 1
ATOM 718 C C . VAL A 1 93 ? 0.869 -11.924 18.679 1.00 94.19 93 VAL A C 1
ATOM 720 O O . VAL A 1 93 ? 1.780 -12.616 18.238 1.00 94.19 93 VAL A O 1
ATOM 723 N N . SER A 1 94 ? 1.090 -10.774 19.317 1.00 93.62 94 SER A N 1
ATOM 724 C CA . SER A 1 94 ? 2.419 -10.263 19.654 1.00 93.62 94 SER A CA 1
ATOM 725 C C . SER A 1 94 ? 2.341 -9.483 20.973 1.00 93.62 94 SER A C 1
ATOM 727 O O . SER A 1 94 ? 2.024 -8.287 20.998 1.00 93.62 94 SER A O 1
ATOM 729 N N . PRO A 1 95 ? 2.611 -10.152 22.110 1.00 93.25 95 PRO A N 1
ATOM 730 C CA . PRO A 1 95 ? 2.551 -9.533 23.435 1.00 93.25 95 PRO A CA 1
ATOM 731 C C . PRO A 1 95 ? 3.493 -8.330 23.607 1.00 93.25 95 PRO A C 1
ATOM 733 O O . PRO A 1 95 ? 3.196 -7.419 24.388 1.00 93.25 95 PRO A O 1
ATOM 736 N N . SER A 1 96 ? 4.604 -8.309 22.865 1.00 92.69 96 SER A N 1
ATOM 737 C CA . SER A 1 96 ? 5.627 -7.255 22.860 1.00 92.69 96 SER A CA 1
ATOM 738 C C . SER A 1 96 ? 5.215 -6.001 22.079 1.00 92.69 96 SER A C 1
ATOM 740 O O . SER A 1 96 ? 5.759 -4.932 22.340 1.00 92.69 96 SER A O 1
ATOM 742 N N . THR A 1 97 ? 4.231 -6.088 21.177 1.00 94.62 97 THR A N 1
ATOM 743 C CA . THR A 1 97 ? 3.767 -4.936 20.386 1.00 94.62 97 THR A CA 1
ATOM 744 C C . THR A 1 97 ? 3.161 -3.858 21.290 1.00 94.62 97 THR A C 1
ATOM 746 O O . THR A 1 97 ? 2.240 -4.124 22.072 1.00 94.62 97 THR A O 1
ATOM 749 N N . HIS A 1 98 ? 3.627 -2.616 21.168 1.00 93.50 98 HIS A N 1
ATOM 750 C CA . HIS A 1 98 ? 3.058 -1.458 21.856 1.00 93.50 98 HIS A CA 1
ATOM 751 C C . HIS A 1 98 ? 1.895 -0.856 21.066 1.00 93.50 98 HIS A C 1
ATOM 753 O O . HIS A 1 98 ? 1.963 -0.688 19.852 1.00 93.50 98 HIS A O 1
ATOM 759 N N . ILE A 1 99 ? 0.819 -0.487 21.758 1.00 90.56 99 ILE A N 1
ATOM 760 C CA . ILE A 1 99 ? -0.365 0.093 21.121 1.00 90.56 99 ILE A CA 1
ATOM 761 C C . ILE A 1 99 ? -0.469 1.546 21.542 1.00 90.56 99 ILE A C 1
ATOM 763 O O . ILE A 1 99 ? -0.674 1.860 22.712 1.00 90.56 99 ILE A O 1
ATOM 767 N N . ASN A 1 100 ? -0.328 2.434 20.567 1.00 87.69 100 ASN A N 1
ATOM 768 C CA . ASN A 1 100 ? -0.415 3.868 20.765 1.00 87.69 100 ASN A CA 1
ATOM 769 C C . ASN A 1 100 ? -1.823 4.330 20.397 1.00 87.69 100 ASN A C 1
ATOM 771 O O . ASN A 1 100 ? -2.136 4.538 19.222 1.00 87.69 100 ASN A O 1
ATOM 775 N N . HIS A 1 101 ? -2.673 4.490 21.410 1.00 80.31 101 HIS A N 1
ATOM 776 C CA . HIS A 1 101 ? -3.926 5.223 21.273 1.00 80.31 101 HIS A CA 1
ATOM 777 C C . HIS A 1 101 ? -3.757 6.667 21.752 1.00 80.31 101 HIS A C 1
ATOM 779 O O . HIS A 1 101 ? -3.070 6.946 22.735 1.00 80.31 101 HIS A O 1
ATOM 785 N N . TYR A 1 102 ? -4.420 7.601 21.081 1.00 75.25 102 TYR A N 1
ATOM 786 C CA . TYR A 1 102 ? -4.519 8.977 21.552 1.00 75.25 102 TYR A CA 1
ATOM 787 C C . TYR A 1 102 ? -5.821 9.113 22.340 1.00 75.25 102 TYR A C 1
ATOM 789 O O . TYR A 1 102 ? -6.906 9.021 21.772 1.00 75.25 102 TYR A O 1
ATOM 797 N N . LYS A 1 103 ? -5.720 9.290 23.663 1.00 68.19 103 LYS A N 1
ATOM 798 C CA . LYS A 1 103 ? -6.897 9.435 24.545 1.00 68.19 103 LYS A CA 1
ATOM 799 C C . LYS A 1 103 ? -7.576 10.803 24.423 1.00 68.19 103 LYS A C 1
ATOM 801 O O . LYS A 1 103 ? -8.673 10.999 24.940 1.00 68.19 103 LYS A O 1
ATOM 806 N N . ASP A 1 104 ? -6.912 11.757 23.785 1.00 73.06 104 ASP A N 1
ATOM 807 C CA . ASP A 1 104 ? -7.371 13.121 23.570 1.00 73.06 104 ASP A CA 1
ATOM 808 C C . ASP A 1 104 ? -7.673 13.380 22.080 1.00 73.06 104 ASP A C 1
ATOM 810 O O . ASP A 1 104 ? -7.639 12.487 21.231 1.00 73.06 104 ASP A O 1
ATOM 814 N N . TYR A 1 105 ? -7.975 14.632 21.734 1.00 69.81 105 TYR A N 1
ATOM 815 C CA . TYR A 1 105 ? -8.256 15.030 20.352 1.00 69.81 105 TYR A CA 1
ATOM 816 C C . TYR A 1 105 ? -7.039 14.920 19.416 1.00 69.81 105 TYR A C 1
ATOM 818 O O . TYR A 1 105 ? -7.180 15.142 18.212 1.00 69.81 105 TYR A O 1
ATOM 826 N N . THR A 1 106 ? -5.850 14.568 19.919 1.00 76.19 106 THR A N 1
ATOM 827 C CA . THR A 1 106 ? -4.636 14.548 19.095 1.00 76.19 106 THR A CA 1
ATOM 828 C C . THR A 1 106 ? -4.626 13.414 18.075 1.00 76.19 106 THR A C 1
ATOM 830 O O . THR A 1 106 ? -4.032 13.581 17.011 1.00 76.19 106 THR A O 1
ATOM 833 N N . GLY A 1 107 ? -5.357 12.321 18.325 1.00 79.69 107 GLY A N 1
ATOM 834 C CA . GLY A 1 107 ? -5.524 11.236 17.354 1.00 79.69 107 GLY A CA 1
ATOM 835 C C . GLY A 1 107 ? -6.287 11.667 16.105 1.00 79.69 107 GLY A C 1
ATOM 836 O O . GLY A 1 107 ? -5.947 11.248 15.003 1.00 79.69 107 GLY A O 1
ATOM 837 N N . TRP A 1 108 ? -7.265 12.568 16.248 1.00 82.38 108 TRP A N 1
ATOM 838 C CA . TRP A 1 108 ? -8.043 13.098 15.123 1.00 82.38 108 TRP A CA 1
ATOM 839 C C . TRP A 1 108 ? -7.184 13.926 14.162 1.00 82.38 108 TRP A C 1
ATOM 841 O O . TRP A 1 108 ? -7.404 13.914 12.954 1.00 82.38 108 TRP A O 1
ATOM 851 N N . ILE A 1 109 ? -6.192 14.635 14.702 1.00 86.12 109 ILE A N 1
ATOM 852 C CA . ILE A 1 109 ? -5.310 15.524 13.939 1.00 86.12 109 ILE A CA 1
ATOM 853 C C . ILE A 1 109 ? -3.940 14.901 13.649 1.00 86.12 109 ILE A C 1
ATOM 855 O O . ILE A 1 109 ? -3.078 15.593 13.118 1.00 86.12 109 ILE A O 1
ATOM 859 N N . SER A 1 110 ? -3.702 13.629 13.984 1.00 86.12 110 SER A N 1
ATOM 860 C CA . SER A 1 110 ? -2.373 13.009 13.867 1.00 86.12 110 SER A CA 1
ATOM 861 C C . SER A 1 110 ? -1.849 13.015 12.428 1.00 86.12 110 SER A C 1
ATOM 863 O O . SER A 1 110 ? -0.692 13.360 12.204 1.00 86.12 110 SER A O 1
ATOM 865 N N . VAL A 1 111 ? -2.721 12.750 11.449 1.00 86.69 111 VAL A N 1
ATOM 866 C CA . VAL A 1 111 ? -2.391 12.819 10.015 1.00 86.69 111 VAL A CA 1
ATOM 867 C C . VAL A 1 111 ? -2.017 14.244 9.604 1.00 86.69 111 VAL A C 1
ATOM 869 O O . VAL A 1 111 ? -0.979 14.456 8.984 1.00 86.69 111 VAL A O 1
ATOM 872 N N . ALA A 1 112 ? -2.819 15.239 10.000 1.00 87.88 112 ALA A N 1
ATOM 873 C CA . ALA A 1 112 ? -2.543 16.642 9.694 1.00 87.88 112 ALA A CA 1
ATOM 874 C C . ALA A 1 112 ? -1.244 17.128 10.360 1.00 87.88 112 ALA A C 1
ATOM 876 O O . ALA A 1 112 ? -0.444 17.813 9.728 1.00 87.88 112 ALA A O 1
ATOM 877 N N . ARG A 1 113 ? -0.990 16.725 11.612 1.00 87.19 113 ARG A N 1
ATOM 878 C CA . ARG A 1 113 ? 0.269 17.006 12.318 1.00 87.19 113 ARG A CA 1
ATOM 879 C C . ARG A 1 113 ? 1.458 16.392 11.588 1.00 87.19 113 ARG A C 1
ATOM 881 O O . ARG A 1 113 ? 2.444 17.089 11.388 1.00 87.19 113 ARG A O 1
ATOM 888 N N . GLY A 1 114 ? 1.352 15.136 11.155 1.00 84.81 114 GLY A N 1
ATOM 889 C CA . GLY A 1 114 ? 2.381 14.477 10.349 1.00 84.81 114 GLY A CA 1
ATOM 890 C C . GLY A 1 114 ? 2.664 15.224 9.043 1.00 84.81 114 GLY A C 1
ATOM 891 O O . GLY A 1 114 ? 3.821 15.467 8.721 1.00 84.81 114 GLY A O 1
ATOM 892 N N . ALA A 1 115 ? 1.620 15.672 8.341 1.00 84.38 115 ALA A N 1
ATOM 893 C CA . ALA A 1 115 ? 1.761 16.448 7.108 1.00 84.38 115 ALA A CA 1
ATOM 894 C C . ALA A 1 115 ? 2.436 17.813 7.334 1.00 84.38 115 ALA A C 1
ATOM 896 O O . ALA A 1 115 ? 3.301 18.205 6.555 1.00 84.38 115 ALA A O 1
ATOM 897 N N . VAL A 1 116 ? 2.080 18.527 8.408 1.00 85.69 116 VAL A N 1
ATOM 898 C CA . VAL A 1 116 ? 2.722 19.804 8.764 1.00 85.69 116 VAL A CA 1
ATOM 899 C C . VAL A 1 116 ? 4.185 19.593 9.141 1.00 85.69 116 VAL A C 1
ATOM 901 O O . VAL A 1 116 ? 5.038 20.333 8.661 1.00 85.69 116 VAL A O 1
ATOM 904 N N . LEU A 1 117 ? 4.489 18.574 9.951 1.00 82.75 117 LEU A N 1
ATOM 905 C CA . LEU A 1 117 ? 5.870 18.228 10.298 1.00 82.75 117 LEU A CA 1
ATOM 906 C C . LEU A 1 117 ? 6.687 17.914 9.040 1.00 82.75 117 LEU A C 1
ATOM 908 O O . LEU A 1 117 ? 7.758 18.483 8.865 1.00 82.75 117 LEU A O 1
ATOM 912 N N . HIS A 1 118 ? 6.137 17.117 8.124 1.00 78.56 118 HIS A N 1
ATOM 913 C CA . HIS A 1 118 ? 6.759 16.821 6.833 1.00 78.56 118 HIS A CA 1
ATOM 914 C C . HIS A 1 118 ? 6.971 18.083 5.974 1.00 78.56 118 HIS A C 1
ATOM 916 O O . HIS A 1 118 ? 8.023 18.266 5.364 1.00 78.56 118 HIS A O 1
ATOM 922 N N . ALA A 1 119 ? 5.992 18.992 5.924 1.00 79.94 119 ALA A N 1
ATOM 923 C CA . ALA A 1 119 ? 6.105 20.245 5.176 1.00 79.94 119 ALA A CA 1
ATOM 924 C C . ALA A 1 119 ? 7.165 21.191 5.763 1.00 79.94 119 ALA A C 1
ATOM 926 O O . ALA A 1 119 ? 7.871 21.861 5.015 1.00 79.94 119 ALA A O 1
ATOM 927 N N . ILE A 1 120 ? 7.286 21.247 7.093 1.00 79.56 120 ILE A N 1
ATOM 928 C CA . ILE A 1 120 ? 8.353 21.997 7.765 1.00 79.56 120 ILE A CA 1
ATOM 929 C C . ILE A 1 120 ? 9.705 21.363 7.424 1.00 79.56 120 ILE A C 1
ATOM 931 O O . ILE A 1 120 ? 10.592 22.063 6.951 1.00 79.56 120 ILE A O 1
ATOM 935 N N . GLN A 1 121 ? 9.835 20.040 7.565 1.00 71.25 121 GLN A N 1
ATOM 936 C CA . GLN A 1 121 ? 11.067 19.306 7.250 1.00 71.25 121 GLN A CA 1
ATOM 937 C C . GLN A 1 121 ? 11.542 19.535 5.810 1.00 71.25 121 GLN A C 1
ATOM 939 O O . GLN A 1 121 ? 12.723 19.757 5.586 1.00 71.25 121 GLN A O 1
ATOM 944 N N . THR A 1 122 ? 10.626 19.529 4.842 1.00 69.94 122 THR A N 1
ATOM 945 C CA . THR A 1 122 ? 10.958 19.721 3.419 1.00 69.94 122 THR A CA 1
ATO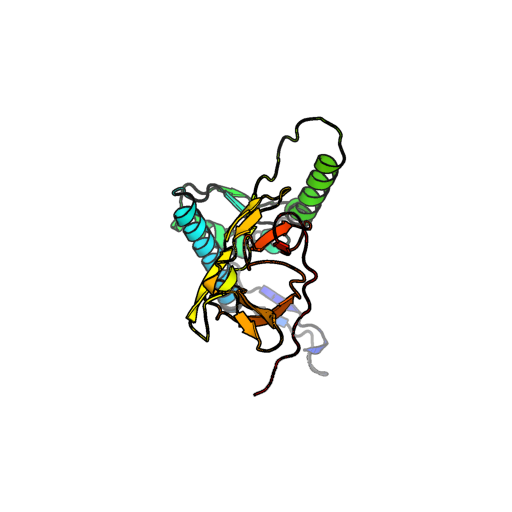M 946 C C . THR A 1 122 ? 11.243 21.177 3.038 1.00 69.94 122 THR A C 1
ATOM 948 O O . THR A 1 122 ? 11.906 21.420 2.033 1.00 69.94 122 THR A O 1
ATOM 951 N N . LYS A 1 123 ? 10.761 22.161 3.813 1.00 71.94 123 LYS A N 1
ATOM 952 C CA . LYS A 1 123 ? 10.952 23.599 3.532 1.00 71.94 123 LYS A CA 1
ATOM 953 C C . LYS A 1 123 ? 12.049 24.265 4.367 1.00 71.94 123 LYS A C 1
ATOM 955 O O . LYS A 1 123 ? 12.472 25.369 4.027 1.00 71.94 123 LYS A O 1
ATOM 960 N N . SER A 1 124 ? 12.503 23.641 5.449 1.00 63.94 124 SER A N 1
ATOM 961 C CA . SER A 1 124 ? 13.593 24.151 6.284 1.00 63.94 124 SER A CA 1
ATOM 962 C C . SER A 1 124 ? 14.966 23.744 5.716 1.00 63.94 124 SER A C 1
ATOM 964 O O . SER A 1 124 ? 15.266 22.563 5.604 1.00 63.94 124 SER A O 1
ATOM 966 N N . GLN A 1 125 ? 15.821 24.717 5.373 1.00 62.19 125 GLN A N 1
ATOM 967 C CA . GLN A 1 125 ? 17.246 24.499 5.047 1.00 62.19 125 GLN A CA 1
ATOM 968 C C . GLN A 1 125 ? 18.083 24.141 6.303 1.00 62.19 125 GLN A C 1
ATOM 970 O O . GLN A 1 125 ? 17.642 24.370 7.429 1.00 62.19 125 GLN A O 1
ATOM 975 N N . PRO A 1 126 ? 19.346 23.706 6.124 1.00 56.09 126 PRO A N 1
ATOM 976 C CA . PRO A 1 126 ? 19.817 22.327 6.196 1.00 56.09 126 PRO A CA 1
ATOM 977 C C . PRO A 1 126 ? 20.013 21.847 7.650 1.00 56.09 126 PRO A C 1
ATOM 979 O O . PRO A 1 126 ? 21.102 21.424 8.033 1.00 56.09 126 PRO A O 1
ATOM 982 N N . ALA A 1 127 ? 18.999 21.939 8.506 1.00 57.84 127 ALA A N 1
ATOM 983 C CA . ALA A 1 127 ? 19.026 21.130 9.719 1.00 57.84 127 ALA A CA 1
ATOM 984 C C . ALA A 1 127 ? 18.724 19.681 9.298 1.00 57.84 127 ALA A C 1
ATOM 986 O O . ALA A 1 127 ? 17.684 19.466 8.669 1.00 57.84 127 ALA A O 1
ATOM 987 N N . PRO A 1 128 ? 19.595 18.693 9.581 1.00 57.09 128 PRO A N 1
ATOM 988 C CA . PRO A 1 128 ? 19.281 17.301 9.293 1.00 57.09 128 PRO A CA 1
ATOM 989 C C . PRO A 1 128 ? 17.964 16.968 9.988 1.00 57.09 128 PRO A C 1
ATOM 991 O O . PRO A 1 128 ? 17.826 17.112 11.206 1.00 57.09 128 PRO A O 1
ATOM 994 N N . SER A 1 129 ? 16.963 16.613 9.187 1.00 55.72 129 SER A N 1
ATOM 995 C CA . SER A 1 129 ? 15.659 16.235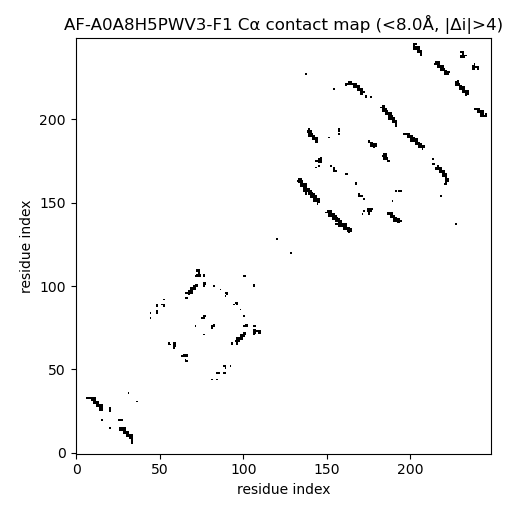 9.705 1.00 55.72 129 SER A CA 1
ATOM 996 C C . SER A 1 129 ? 15.834 15.076 10.686 1.00 55.72 129 SER A C 1
ATOM 998 O O . SER A 1 129 ? 16.498 14.095 10.371 1.00 55.72 129 SER A O 1
ATOM 1000 N N . ILE A 1 130 ? 15.195 15.161 11.856 1.00 62.84 130 ILE A N 1
ATOM 1001 C CA . ILE A 1 130 ? 15.181 14.069 12.846 1.00 62.84 130 ILE A CA 1
ATOM 1002 C C . ILE A 1 130 ? 14.514 12.806 12.264 1.00 62.84 130 ILE A C 1
ATOM 1004 O O . ILE A 1 130 ? 14.762 11.701 12.736 1.00 62.84 130 ILE A O 1
ATOM 1008 N N . VAL A 1 131 ? 13.670 12.955 11.234 1.00 66.19 131 VAL A N 1
ATOM 1009 C CA . VAL A 1 131 ? 12.980 11.845 10.566 1.00 66.19 131 VAL A CA 1
ATOM 1010 C C . VAL A 1 131 ? 13.000 12.072 9.057 1.00 66.19 131 VAL A C 1
ATOM 1012 O O . VAL A 1 131 ? 12.411 13.038 8.570 1.00 66.19 131 VAL A O 1
ATOM 1015 N N . GLN A 1 132 ? 13.661 11.184 8.322 1.00 70.38 132 GLN A N 1
ATOM 1016 C CA . GLN A 1 132 ? 13.648 11.144 6.860 1.00 70.38 132 GLN A CA 1
ATOM 1017 C C . GLN A 1 132 ? 12.883 9.901 6.407 1.00 70.38 132 GLN A C 1
ATOM 1019 O O . GLN A 1 132 ? 13.040 8.820 6.974 1.00 70.38 132 GLN A O 1
ATOM 1024 N N . ILE A 1 133 ? 12.016 10.059 5.407 1.00 75.50 133 ILE A N 1
ATOM 1025 C CA . ILE A 1 133 ? 11.363 8.916 4.770 1.00 75.50 133 ILE A CA 1
ATOM 1026 C C . ILE A 1 133 ? 12.294 8.478 3.647 1.00 75.50 133 ILE A C 1
ATOM 1028 O O . ILE A 1 133 ? 12.331 9.116 2.608 1.00 75.50 133 ILE A O 1
ATOM 1032 N N . GLU A 1 134 ? 13.049 7.403 3.849 1.00 81.56 134 GLU A N 1
ATOM 1033 C CA . GLU A 1 134 ? 13.976 6.907 2.821 1.00 81.56 134 GLU A CA 1
ATOM 1034 C C . GLU A 1 134 ? 13.256 6.064 1.764 1.00 81.56 134 GLU A C 1
ATOM 1036 O O . GLU A 1 134 ? 13.554 6.122 0.569 1.00 81.56 134 GLU A O 1
ATOM 1041 N N . THR A 1 135 ? 12.277 5.270 2.206 1.00 85.75 135 THR A N 1
ATOM 1042 C CA . THR A 1 135 ? 11.543 4.343 1.347 1.00 85.75 135 THR A CA 1
ATOM 1043 C C . THR A 1 135 ? 10.053 4.342 1.651 1.00 85.75 135 THR A C 1
ATOM 1045 O O . THR A 1 135 ? 9.610 4.599 2.772 1.00 85.75 135 THR A O 1
ATOM 1048 N N . ARG A 1 136 ? 9.263 4.030 0.628 1.00 86.56 136 ARG A N 1
ATOM 1049 C CA . ARG A 1 136 ? 7.825 3.781 0.718 1.00 86.56 136 ARG A CA 1
ATOM 1050 C C . ARG A 1 136 ? 7.529 2.420 0.110 1.00 86.56 136 ARG A C 1
ATOM 1052 O O . ARG A 1 136 ? 8.121 2.037 -0.896 1.00 86.56 136 ARG A O 1
ATOM 1059 N N . ALA A 1 137 ? 6.612 1.693 0.731 1.00 87.56 137 ALA A N 1
ATOM 1060 C CA . ALA A 1 137 ? 6.157 0.410 0.224 1.00 87.56 137 ALA A CA 1
ATOM 1061 C C . ALA A 1 137 ? 5.118 0.628 -0.888 1.00 87.56 137 ALA A C 1
ATOM 1063 O O . ALA A 1 137 ? 4.196 1.430 -0.718 1.00 87.56 137 ALA A O 1
ATOM 1064 N N . SER A 1 138 ? 5.247 -0.067 -2.020 1.00 88.31 138 SER A N 1
ATOM 1065 C CA . SER A 1 138 ? 4.255 0.016 -3.096 1.00 88.31 138 SER A CA 1
ATOM 1066 C C . SER A 1 138 ? 2.889 -0.488 -2.618 1.00 88.31 138 SER A C 1
ATOM 1068 O O . SER A 1 138 ? 2.783 -1.579 -2.067 1.00 88.31 138 SER A O 1
ATOM 1070 N N . GLY A 1 139 ? 1.821 0.272 -2.854 1.00 86.56 139 GLY A N 1
ATOM 1071 C CA . GLY A 1 139 ? 0.456 -0.160 -2.527 1.00 86.56 139 GLY A CA 1
ATOM 1072 C C . GLY A 1 139 ? -0.142 -1.149 -3.530 1.00 86.56 139 GLY A C 1
ATOM 1073 O O . GLY A 1 139 ? -1.249 -1.629 -3.318 1.00 86.56 139 GLY A O 1
ATOM 1074 N N . GLU A 1 140 ? 0.559 -1.434 -4.629 1.00 89.94 140 GLU A N 1
ATOM 1075 C CA . GLU A 1 140 ? 0.073 -2.206 -5.776 1.00 89.94 140 GLU A CA 1
ATOM 1076 C C . GLU A 1 140 ? 1.229 -2.969 -6.436 1.00 89.94 140 GLU A C 1
ATOM 1078 O O . GLU A 1 140 ? 2.400 -2.696 -6.158 1.00 89.94 140 GLU A O 1
ATOM 1083 N N . SER A 1 141 ? 0.912 -3.919 -7.318 1.00 92.50 141 SER A N 1
ATOM 1084 C CA . SER A 1 141 ? 1.922 -4.561 -8.171 1.00 92.50 141 SER A CA 1
ATOM 1085 C C . SER A 1 141 ? 1.806 -4.075 -9.611 1.00 92.50 141 SER A C 1
ATOM 1087 O O . SER A 1 141 ? 0.696 -3.908 -10.116 1.00 92.50 141 SER A O 1
ATOM 1089 N N . TYR A 1 142 ? 2.949 -3.911 -10.266 1.00 93.31 142 TYR A N 1
ATOM 1090 C CA . TYR A 1 142 ? 3.115 -3.455 -11.639 1.00 93.31 142 TYR A CA 1
ATOM 1091 C C . TYR A 1 142 ? 4.047 -4.406 -12.384 1.00 93.31 142 TYR A C 1
ATOM 1093 O O . TYR A 1 142 ? 5.096 -4.801 -11.860 1.00 93.31 142 TYR A O 1
ATOM 1101 N N . GLY A 1 143 ? 3.680 -4.781 -13.603 1.00 94.19 143 GLY A N 1
ATOM 1102 C CA . GLY A 1 143 ? 4.468 -5.717 -14.393 1.00 94.19 143 GLY A CA 1
ATOM 1103 C C . GLY A 1 143 ? 4.217 -5.604 -15.885 1.00 94.19 143 GLY A C 1
ATOM 1104 O O . GLY A 1 143 ? 3.304 -4.909 -16.325 1.00 94.19 143 GLY A O 1
ATOM 1105 N N . VAL A 1 144 ? 5.039 -6.314 -16.649 1.00 92.12 144 VAL A N 1
ATOM 1106 C CA . VAL A 1 144 ? 4.930 -6.420 -18.104 1.00 92.12 144 VAL A CA 1
ATOM 1107 C C . VAL A 1 144 ? 4.704 -7.870 -18.519 1.00 92.12 144 VAL A C 1
ATOM 1109 O O . VAL A 1 144 ? 5.272 -8.782 -17.919 1.00 92.12 144 VAL A O 1
ATOM 1112 N N . GLY A 1 145 ? 3.850 -8.099 -19.514 1.00 90.94 145 GLY A N 1
ATOM 1113 C CA . GLY A 1 145 ? 3.638 -9.434 -20.079 1.00 90.94 145 GLY A CA 1
ATOM 1114 C C . GLY A 1 145 ? 4.819 -9.876 -20.939 1.00 90.94 145 GLY A C 1
ATOM 1115 O O . GLY A 1 145 ? 5.324 -9.085 -21.730 1.00 90.94 145 GLY A O 1
ATOM 1116 N N . ILE A 1 146 ? 5.244 -11.133 -20.800 1.00 88.00 146 ILE A N 1
ATOM 1117 C CA . ILE A 1 146 ? 6.262 -11.743 -21.663 1.00 88.00 146 ILE A CA 1
ATOM 1118 C C . ILE A 1 146 ? 5.574 -12.500 -22.805 1.00 88.00 146 ILE A C 1
ATOM 1120 O O . ILE A 1 146 ? 4.772 -13.400 -22.556 1.00 88.00 146 ILE A O 1
ATOM 1124 N N . GLY A 1 147 ? 5.926 -12.189 -24.056 1.00 75.81 147 GLY A N 1
ATOM 1125 C CA . GLY A 1 147 ? 5.387 -12.866 -25.241 1.00 75.81 147 GLY A CA 1
ATOM 1126 C C . GLY A 1 147 ? 3.860 -12.768 -25.405 1.00 75.81 147 GLY A C 1
ATOM 1127 O O . GLY A 1 147 ? 3.180 -11.971 -24.761 1.00 75.81 147 GLY A O 1
ATOM 1128 N N . ASN A 1 148 ? 3.293 -13.586 -26.296 1.00 69.50 148 ASN A N 1
ATOM 1129 C CA . ASN A 1 148 ? 1.845 -13.624 -26.526 1.00 69.50 148 ASN A CA 1
ATOM 1130 C C . ASN A 1 148 ? 1.152 -14.496 -25.469 1.00 69.50 148 ASN A C 1
ATOM 1132 O O . ASN A 1 148 ? 1.018 -15.704 -25.646 1.00 69.50 148 ASN A O 1
ATOM 1136 N N . GLY A 1 149 ? 0.726 -13.872 -24.366 1.00 71.25 149 GLY A N 1
ATOM 1137 C CA . GLY A 1 149 ?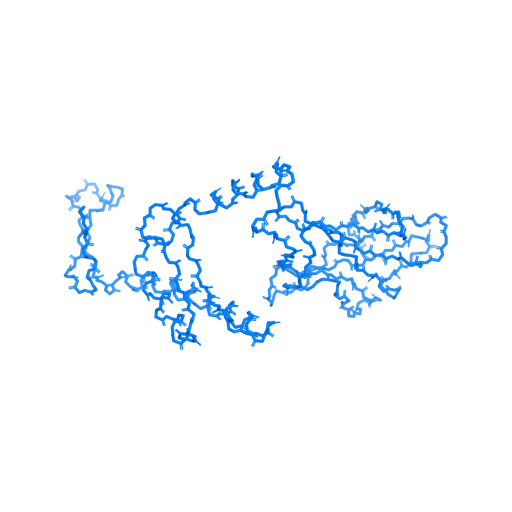 0.002 -14.546 -23.280 1.00 71.25 149 GLY A CA 1
ATOM 1138 C C . GLY A 1 149 ? 0.890 -15.332 -22.309 1.00 71.25 149 GLY A C 1
ATOM 1139 O O . GLY A 1 149 ? 0.398 -16.227 -21.622 1.00 71.25 149 GLY A O 1
ATOM 1140 N N . GLY A 1 150 ? 2.191 -15.034 -22.264 1.00 82.38 150 GLY A N 1
ATOM 1141 C CA . GLY A 1 150 ? 3.118 -15.643 -21.313 1.00 82.38 150 GLY A CA 1
ATOM 1142 C C . GLY A 1 150 ? 3.045 -15.027 -19.906 1.00 82.38 150 GLY A C 1
ATOM 1143 O O . GLY A 1 150 ? 2.121 -14.274 -19.582 1.00 82.38 150 GLY A O 1
ATOM 1144 N N . PRO A 1 151 ? 3.999 -15.372 -19.022 1.00 91.25 151 PRO A N 1
ATOM 1145 C CA . PRO A 1 151 ? 3.982 -14.927 -17.633 1.00 91.25 151 PRO A CA 1
ATOM 1146 C C . PRO A 1 151 ? 4.194 -13.413 -17.503 1.00 91.25 151 PRO A C 1
ATOM 1148 O O . PRO A 1 151 ? 4.830 -12.773 -18.340 1.00 91.25 151 PRO A O 1
ATOM 1151 N N . ILE A 1 152 ? 3.699 -12.844 -16.401 1.00 93.06 152 ILE A N 1
ATOM 1152 C CA . ILE A 1 152 ? 3.938 -11.441 -16.049 1.00 93.06 152 ILE A CA 1
ATOM 1153 C C . ILE A 1 152 ? 5.297 -11.326 -15.353 1.00 93.06 152 ILE A C 1
ATOM 1155 O O . ILE A 1 152 ? 5.515 -11.919 -14.290 1.00 93.06 152 ILE A O 1
ATOM 1159 N N . HIS A 1 153 ? 6.184 -10.512 -15.916 1.00 94.00 153 HIS A N 1
ATOM 1160 C CA . HIS A 1 153 ? 7.392 -10.051 -15.249 1.00 94.00 153 HIS A CA 1
ATOM 1161 C C . HIS A 1 153 ? 7.058 -8.867 -14.338 1.00 94.00 153 HIS A C 1
ATOM 1163 O O . HIS A 1 153 ? 6.699 -7.785 -14.802 1.00 94.00 153 HIS A O 1
ATOM 1169 N N . TRP A 1 154 ? 7.159 -9.067 -13.026 1.00 94.94 154 TRP A N 1
ATOM 1170 C CA . TRP A 1 154 ? 6.824 -8.041 -12.038 1.00 94.94 154 TRP A CA 1
ATOM 1171 C C . TRP A 1 154 ? 7.995 -7.085 -11.820 1.00 94.94 154 TRP A C 1
ATOM 1173 O O . TRP A 1 154 ? 9.048 -7.496 -11.343 1.00 94.94 154 TRP A O 1
ATOM 1183 N N . LEU A 1 155 ? 7.779 -5.807 -12.130 1.00 94.94 155 LEU A N 1
ATOM 1184 C CA . LEU A 1 155 ? 8.763 -4.732 -11.971 1.00 94.94 155 LEU A CA 1
ATOM 1185 C C . LEU A 1 155 ? 8.706 -4.120 -10.566 1.00 94.94 155 LEU A C 1
ATOM 1187 O O . LEU A 1 155 ? 9.726 -3.741 -9.993 1.00 94.94 155 LEU A O 1
ATOM 1191 N N . ALA A 1 156 ? 7.506 -4.044 -9.996 1.00 94.25 156 ALA A N 1
ATOM 1192 C CA . ALA A 1 156 ? 7.283 -3.690 -8.604 1.00 94.25 156 ALA A CA 1
ATOM 1193 C C . ALA A 1 156 ? 6.135 -4.541 -8.069 1.00 94.25 156 ALA A C 1
ATOM 1195 O O . ALA A 1 156 ? 5.094 -4.667 -8.712 1.00 94.25 156 ALA A O 1
ATOM 1196 N N . ARG A 1 157 ? 6.304 -5.141 -6.899 1.00 92.06 157 ARG A N 1
ATOM 1197 C CA . ARG A 1 157 ? 5.260 -5.906 -6.220 1.00 92.06 157 ARG A CA 1
ATOM 1198 C C . ARG A 1 157 ? 4.631 -5.087 -5.111 1.00 92.06 157 ARG A C 1
ATOM 1200 O O . ARG A 1 157 ? 5.237 -4.164 -4.567 1.00 92.06 157 ARG A O 1
ATOM 1207 N N . TRP A 1 158 ? 3.414 -5.480 -4.751 1.00 88.94 158 TRP A N 1
ATOM 1208 C CA . TRP A 1 158 ? 2.757 -4.985 -3.556 1.00 88.94 158 TRP A CA 1
ATOM 1209 C C . TRP A 1 158 ? 3.714 -5.119 -2.374 1.00 88.94 158 TRP A C 1
ATOM 1211 O O . TRP A 1 158 ? 4.146 -6.217 -2.029 1.00 88.94 158 TRP A O 1
ATOM 1221 N N . GLY A 1 159 ? 4.034 -3.982 -1.772 1.00 85.12 159 GLY A N 1
ATOM 1222 C CA . GLY A 1 159 ? 4.888 -3.831 -0.616 1.00 85.12 159 GLY A CA 1
ATOM 1223 C C . GLY A 1 159 ? 6.396 -3.835 -0.848 1.00 85.12 159 GLY A C 1
ATOM 1224 O O . GLY A 1 159 ? 7.138 -3.752 0.131 1.00 85.12 159 GLY A O 1
ATOM 1225 N N . ASP A 1 160 ? 6.852 -3.871 -2.101 1.00 88.62 160 ASP A N 1
ATOM 1226 C CA . ASP A 1 160 ? 8.250 -3.582 -2.421 1.00 88.62 160 ASP A CA 1
ATOM 1227 C C . ASP A 1 160 ? 8.623 -2.187 -1.914 1.00 88.62 160 ASP A C 1
ATOM 1229 O O . ASP A 1 160 ? 7.869 -1.226 -2.094 1.00 88.62 160 ASP A O 1
ATOM 1233 N N . ARG A 1 161 ? 9.798 -2.073 -1.289 1.00 89.88 161 ARG A N 1
ATOM 1234 C CA . ARG A 1 161 ? 10.345 -0.796 -0.820 1.00 89.88 161 ARG A CA 1
ATOM 1235 C C . ARG A 1 161 ? 10.986 -0.062 -1.991 1.00 89.88 161 ARG A C 1
ATOM 1237 O O . ARG A 1 161 ? 11.947 -0.546 -2.584 1.00 89.88 161 ARG A O 1
ATOM 1244 N N . LEU A 1 162 ? 10.447 1.106 -2.307 1.00 89.94 162 LEU A N 1
ATOM 1245 C CA . LEU A 1 162 ? 10.916 1.989 -3.369 1.00 89.94 162 LEU A CA 1
ATOM 1246 C C . LEU A 1 162 ? 11.383 3.301 -2.745 1.00 89.94 162 LEU A C 1
ATOM 1248 O O . LEU A 1 162 ? 10.859 3.699 -1.700 1.00 89.94 162 LEU A O 1
ATOM 1252 N N . SER A 1 163 ? 12.371 3.955 -3.356 1.00 89.00 163 SER A N 1
ATOM 1253 C CA . SER A 1 163 ? 12.897 5.222 -2.838 1.00 89.00 163 SER A CA 1
ATOM 1254 C C . SER A 1 163 ? 11.774 6.251 -2.728 1.00 89.00 163 SER A C 1
ATOM 1256 O O . SER A 1 163 ? 10.935 6.347 -3.621 1.00 89.00 163 SER A O 1
ATOM 1258 N N . ALA A 1 164 ? 11.722 6.979 -1.614 1.00 83.81 164 ALA A N 1
ATOM 1259 C CA . ALA A 1 164 ? 10.696 7.993 -1.393 1.00 83.81 164 ALA A CA 1
ATOM 1260 C C . ALA A 1 164 ? 11.003 9.322 -2.101 1.00 83.81 164 ALA A C 1
ATOM 1262 O O . ALA A 1 164 ? 10.070 10.050 -2.426 1.00 83.81 164 ALA A O 1
ATOM 1263 N N . GLU A 1 165 ? 12.286 9.619 -2.328 1.00 80.06 165 GLU A N 1
ATOM 1264 C CA . GLU A 1 165 ? 12.764 10.879 -2.919 1.00 80.06 165 GLU A CA 1
ATOM 1265 C C . GLU A 1 165 ? 13.492 10.673 -4.258 1.00 80.06 165 GLU A C 1
ATOM 1267 O O . GLU A 1 165 ? 13.615 11.607 -5.045 1.00 80.06 165 GLU A O 1
ATOM 1272 N N . GLY A 1 166 ? 13.970 9.456 -4.531 1.00 82.44 166 GLY A N 1
ATOM 1273 C CA . GLY A 1 166 ? 14.724 9.114 -5.733 1.00 82.44 166 GLY A CA 1
ATOM 1274 C C . GLY A 1 166 ? 13.942 8.270 -6.738 1.00 82.44 166 GLY A C 1
ATOM 1275 O O . GLY A 1 166 ? 12.876 7.720 -6.452 1.00 82.44 166 GLY A O 1
ATOM 1276 N N . LEU A 1 167 ? 14.522 8.126 -7.929 1.00 86.62 167 LEU A N 1
ATOM 1277 C CA . LEU A 1 167 ? 14.038 7.198 -8.947 1.00 86.62 167 LEU A CA 1
ATOM 1278 C C . LEU A 1 167 ? 14.319 5.753 -8.521 1.00 86.62 167 LEU A C 1
ATOM 1280 O O . LEU A 1 167 ? 15.385 5.438 -7.991 1.00 86.62 167 LEU A O 1
ATOM 1284 N N . SER A 1 168 ? 13.372 4.863 -8.796 1.00 91.19 168 SER A N 1
ATOM 1285 C CA . SER A 1 168 ? 13.522 3.419 -8.609 1.00 91.19 168 SER A CA 1
ATOM 1286 C C . SER A 1 168 ? 13.467 2.720 -9.975 1.00 91.19 168 SER A C 1
ATOM 1288 O O . SER A 1 168 ? 12.391 2.264 -10.369 1.00 91.19 168 SER A O 1
ATOM 1290 N N . PRO A 1 169 ? 14.591 2.667 -10.720 1.00 91.56 169 PRO A N 1
ATOM 1291 C CA . PRO A 1 169 ? 14.638 2.093 -12.061 1.00 91.56 169 PRO A CA 1
ATOM 1292 C C . PRO A 1 169 ? 14.395 0.584 -12.035 1.00 91.56 169 PRO A C 1
ATOM 1294 O O . PRO A 1 169 ? 14.965 -0.146 -11.215 1.00 91.56 169 PRO A O 1
ATOM 1297 N N . ARG A 1 170 ? 13.561 0.107 -12.959 1.00 94.12 170 ARG A N 1
ATOM 1298 C CA . ARG A 1 170 ? 13.242 -1.311 -13.150 1.00 94.12 170 ARG A CA 1
ATOM 1299 C C . ARG A 1 170 ? 13.411 -1.691 -14.620 1.00 94.12 170 ARG A C 1
ATOM 1301 O O . ARG A 1 170 ? 12.639 -1.199 -15.444 1.00 94.12 170 ARG A O 1
ATOM 1308 N N . PRO A 1 171 ? 14.401 -2.531 -14.965 1.00 92.69 171 PRO A N 1
ATOM 1309 C CA . PRO A 1 171 ? 14.655 -2.894 -16.352 1.00 92.69 171 PRO A CA 1
ATOM 1310 C C . PRO A 1 171 ? 13.476 -3.677 -16.925 1.00 92.69 171 PRO A C 1
ATOM 1312 O O . PRO A 1 171 ? 12.902 -4.537 -16.258 1.00 92.69 171 PRO A O 1
ATOM 1315 N N . VAL A 1 172 ? 13.124 -3.373 -18.168 1.00 90.75 172 VAL A N 1
ATOM 1316 C CA . VAL A 1 172 ? 12.129 -4.121 -18.928 1.00 90.75 172 VAL A CA 1
ATOM 1317 C C . VAL A 1 172 ? 12.842 -5.284 -19.619 1.00 90.75 172 VAL A C 1
ATOM 1319 O O . VAL A 1 172 ? 13.808 -5.047 -20.349 1.00 90.75 172 VAL A O 1
ATOM 1322 N N . PRO A 1 173 ? 12.395 -6.533 -19.416 1.00 89.88 173 PRO A N 1
ATOM 1323 C CA . PRO A 1 173 ? 12.960 -7.670 -20.127 1.00 89.88 173 PRO A CA 1
ATOM 1324 C C . PRO A 1 173 ? 12.743 -7.526 -21.646 1.00 89.88 173 PRO A C 1
ATOM 1326 O O . PRO A 1 173 ? 11.622 -7.209 -22.059 1.00 89.88 173 PRO A O 1
ATOM 1329 N N . PRO A 1 174 ? 13.762 -7.775 -22.492 1.00 87.38 174 PRO A N 1
ATOM 1330 C CA . PRO A 1 174 ? 13.628 -7.687 -23.948 1.00 87.38 174 PRO A CA 1
ATOM 1331 C C . PRO A 1 174 ? 12.481 -8.540 -24.502 1.00 87.38 174 PRO A C 1
ATOM 1333 O O . PRO A 1 174 ? 11.782 -8.123 -25.419 1.00 87.38 174 PRO A O 1
ATOM 1336 N N . GLU A 1 175 ? 12.229 -9.702 -23.900 1.00 88.12 175 GLU A N 1
ATOM 1337 C CA . GLU A 1 175 ? 11.157 -10.629 -24.271 1.00 88.12 175 GLU A CA 1
ATOM 1338 C C . GLU A 1 175 ? 9.730 -10.115 -23.989 1.00 88.12 175 GLU A C 1
ATOM 1340 O O . GLU A 1 175 ? 8.756 -10.694 -24.479 1.00 88.12 175 GLU A O 1
ATOM 1345 N N . ALA A 1 176 ? 9.581 -9.036 -23.213 1.00 88.81 176 ALA A N 1
ATOM 1346 C CA . ALA A 1 176 ? 8.297 -8.355 -23.046 1.00 88.81 176 ALA A CA 1
ATOM 1347 C C . ALA A 1 176 ? 7.998 -7.366 -24.182 1.00 88.81 176 ALA A C 1
ATOM 1349 O O . ALA A 1 176 ? 6.845 -6.975 -24.374 1.00 88.81 176 ALA A O 1
ATOM 1350 N N . VAL A 1 177 ? 9.016 -6.956 -24.944 1.00 87.50 177 VAL A N 1
ATOM 1351 C CA . VAL A 1 177 ? 8.858 -6.014 -26.053 1.00 87.50 177 VAL A CA 1
ATOM 1352 C C . VAL A 1 177 ? 8.345 -6.761 -27.276 1.00 87.50 177 VAL A C 1
ATOM 1354 O O . VAL A 1 177 ? 8.979 -7.688 -27.779 1.00 87.50 177 VAL A O 1
ATOM 1357 N N . ARG A 1 178 ? 7.191 -6.336 -27.788 1.00 83.62 178 ARG A N 1
ATOM 1358 C CA . ARG A 1 178 ? 6.607 -6.884 -29.015 1.00 83.62 178 ARG A CA 1
ATOM 1359 C C . ARG A 1 178 ? 6.736 -5.898 -30.156 1.00 83.62 178 ARG A C 1
ATOM 1361 O O . ARG A 1 178 ? 6.647 -4.690 -29.955 1.00 83.62 178 ARG A O 1
ATOM 1368 N N . HIS A 1 179 ? 6.921 -6.433 -31.355 1.00 82.44 179 HIS A N 1
ATOM 1369 C CA . HIS A 1 179 ? 7.071 -5.658 -32.577 1.00 82.44 179 HIS A CA 1
ATOM 1370 C C . HIS A 1 179 ? 5.895 -5.927 -33.503 1.00 82.44 179 HIS A C 1
ATOM 1372 O O . HIS A 1 179 ? 5.484 -7.068 -33.708 1.00 82.44 179 HIS A O 1
ATOM 1378 N N . SER A 1 180 ? 5.350 -4.857 -34.055 1.00 77.25 180 SER A N 1
ATOM 1379 C CA . SER A 1 180 ? 4.332 -4.915 -35.098 1.00 77.25 180 SER A CA 1
ATOM 1380 C C . SER A 1 180 ? 4.986 -4.895 -36.486 1.00 77.25 180 SER A C 1
ATOM 1382 O O . SER A 1 180 ? 6.138 -4.466 -36.615 1.00 77.25 180 SER A O 1
ATOM 1384 N N . PRO A 1 181 ? 4.271 -5.328 -37.541 1.00 76.62 181 PRO A N 1
ATOM 1385 C CA . PRO A 1 181 ? 4.812 -5.351 -38.901 1.00 76.62 181 PRO A CA 1
ATOM 1386 C C . PRO A 1 181 ? 5.256 -3.981 -39.431 1.00 76.62 181 PRO A C 1
ATOM 1388 O O . PRO A 1 181 ? 6.119 -3.915 -40.299 1.00 76.62 181 PRO A O 1
ATOM 1391 N N . ASP A 1 182 ? 4.688 -2.887 -38.910 1.00 75.25 182 ASP A N 1
ATOM 1392 C CA . ASP A 1 182 ? 5.048 -1.512 -39.281 1.00 75.25 182 ASP A CA 1
ATOM 1393 C C . ASP A 1 182 ? 6.198 -0.929 -38.434 1.00 75.25 182 ASP A C 1
ATOM 1395 O O . ASP A 1 182 ? 6.512 0.260 -38.529 1.00 75.25 182 ASP A O 1
ATOM 1399 N N . GLY A 1 183 ? 6.834 -1.766 -37.609 1.00 73.56 183 GLY A N 1
ATOM 1400 C CA . GLY A 1 183 ? 7.985 -1.407 -36.789 1.00 73.56 183 GLY A CA 1
ATOM 1401 C C . GLY A 1 183 ? 7.642 -0.707 -35.472 1.00 73.56 183 GLY A C 1
ATOM 1402 O O . GLY A 1 183 ? 8.562 -0.258 -34.787 1.00 73.56 183 GLY A O 1
ATOM 1403 N N . ARG A 1 184 ? 6.364 -0.602 -35.066 1.00 76.25 184 ARG A N 1
ATOM 1404 C CA . ARG A 1 184 ? 6.032 -0.106 -33.714 1.00 76.25 184 ARG A CA 1
ATOM 1405 C C . ARG A 1 184 ? 6.325 -1.159 -32.655 1.00 76.25 184 ARG A C 1
ATOM 1407 O O . ARG A 1 184 ? 6.029 -2.341 -32.854 1.00 76.25 184 ARG A O 1
ATOM 1414 N N . CYS A 1 185 ? 6.820 -0.696 -31.512 1.00 79.69 185 CYS A N 1
ATOM 1415 C CA . CYS A 1 185 ? 7.032 -1.515 -30.330 1.00 79.69 185 CYS A CA 1
ATOM 1416 C C . CYS A 1 185 ? 5.879 -1.337 -29.338 1.00 79.69 185 CYS A C 1
ATOM 1418 O O . CYS A 1 185 ? 5.376 -0.221 -29.162 1.00 79.69 185 CYS A O 1
ATOM 1420 N N . PHE A 1 186 ? 5.483 -2.423 -28.676 1.00 83.19 186 PHE A N 1
ATOM 1421 C CA . PHE A 1 186 ? 4.450 -2.394 -27.648 1.00 83.19 186 PHE A CA 1
ATOM 1422 C C . PHE A 1 186 ? 4.741 -3.329 -26.471 1.00 83.19 186 PHE A C 1
ATOM 1424 O O . PHE A 1 186 ? 5.394 -4.361 -26.621 1.00 83.19 186 PHE A O 1
ATOM 1431 N N . LEU A 1 187 ? 4.244 -2.939 -25.295 1.00 85.94 187 LEU A N 1
ATOM 1432 C CA . LEU A 1 187 ? 4.372 -3.649 -24.017 1.00 85.94 187 LEU A CA 1
ATOM 1433 C C . LEU A 1 187 ? 2.984 -3.839 -23.401 1.00 85.94 187 LEU A C 1
ATOM 1435 O O . LEU A 1 187 ? 2.225 -2.874 -23.313 1.00 85.94 187 LEU A O 1
ATOM 1439 N N . ASP A 1 188 ? 2.670 -5.039 -22.914 1.00 87.94 188 ASP A N 1
ATOM 1440 C CA . ASP A 1 188 ? 1.452 -5.246 -22.121 1.00 87.94 188 ASP A CA 1
ATOM 1441 C C . ASP A 1 188 ? 1.699 -4.857 -20.674 1.00 87.94 188 ASP A C 1
ATOM 1443 O O . ASP A 1 188 ? 2.430 -5.548 -19.966 1.00 87.94 188 ASP A O 1
ATOM 1447 N N . TRP A 1 189 ? 1.085 -3.762 -20.230 1.00 89.06 189 TRP A N 1
ATOM 1448 C CA . TRP A 1 189 ? 1.207 -3.284 -18.858 1.00 89.06 189 TRP A CA 1
ATOM 1449 C C . TRP A 1 189 ? 0.136 -3.897 -17.958 1.00 89.06 189 TRP A C 1
ATOM 1451 O O . TRP A 1 189 ? -1.063 -3.719 -18.187 1.00 89.06 189 TRP A O 1
ATOM 1461 N N . TYR A 1 190 ? 0.574 -4.568 -16.898 1.00 91.19 190 TYR A N 1
ATOM 1462 C CA . TYR A 1 190 ? -0.281 -5.218 -15.913 1.00 91.19 190 TYR A CA 1
ATOM 1463 C C . TYR A 1 190 ? -0.242 -4.499 -14.571 1.00 91.19 190 TYR A C 1
ATOM 1465 O O . TYR A 1 190 ? 0.807 -4.028 -14.121 1.00 91.19 190 TYR A O 1
ATOM 1473 N N . ARG A 1 191 ? -1.388 -4.501 -13.887 1.00 90.94 191 ARG A N 1
ATOM 1474 C CA . ARG A 1 191 ? -1.545 -3.942 -12.543 1.00 90.94 191 ARG A CA 1
ATOM 1475 C C . ARG A 1 191 ? -2.372 -4.860 -11.649 1.00 90.94 191 ARG A C 1
ATOM 1477 O O . ARG A 1 191 ? -3.366 -5.438 -12.078 1.00 90.94 191 ARG A O 1
ATOM 1484 N N . VAL A 1 192 ? -1.983 -4.947 -10.379 1.00 92.12 192 VAL A N 1
ATOM 1485 C CA . VAL A 1 192 ? -2.743 -5.617 -9.312 1.00 92.12 192 VAL A CA 1
ATOM 1486 C C . VAL A 1 192 ? -2.959 -4.620 -8.181 1.00 92.12 192 VAL A C 1
ATOM 1488 O O . VAL A 1 192 ? -1.998 -4.175 -7.553 1.00 92.12 192 VAL A O 1
ATOM 1491 N N . LYS A 1 193 ? -4.224 -4.275 -7.917 1.00 87.62 193 LYS A N 1
ATOM 1492 C CA . LYS A 1 193 ? -4.608 -3.208 -6.973 1.00 87.62 193 LYS A CA 1
ATOM 1493 C C . LYS A 1 193 ? -4.476 -3.589 -5.495 1.00 87.62 193 LYS A C 1
ATOM 1495 O O . LYS A 1 193 ? -4.407 -2.710 -4.647 1.00 87.62 193 LYS A O 1
ATOM 1500 N N . ALA A 1 194 ? -4.496 -4.880 -5.173 1.00 82.62 194 ALA A N 1
ATOM 1501 C CA . ALA A 1 194 ? -4.429 -5.367 -3.799 1.00 82.62 194 ALA A CA 1
ATOM 1502 C C . ALA A 1 194 ? -3.951 -6.827 -3.753 1.00 82.62 194 ALA A C 1
ATOM 1504 O O . ALA A 1 194 ? -4.102 -7.545 -4.746 1.00 82.62 194 ALA A O 1
ATOM 1505 N N . PRO A 1 195 ? -3.423 -7.301 -2.612 1.00 78.25 195 PRO A N 1
ATOM 1506 C CA . PRO A 1 195 ? -3.105 -8.712 -2.419 1.00 78.25 195 PRO A CA 1
ATOM 1507 C C . PRO A 1 195 ? -4.303 -9.614 -2.752 1.00 78.25 195 PRO A C 1
ATOM 1509 O O . PRO A 1 195 ? -5.421 -9.367 -2.304 1.00 78.25 195 PRO A O 1
ATOM 1512 N N . GLY A 1 196 ? -4.077 -10.646 -3.568 1.00 79.06 196 GLY A N 1
ATOM 1513 C CA . GLY A 1 196 ? -5.115 -11.594 -3.994 1.00 79.06 196 GLY A CA 1
ATOM 1514 C C . GLY A 1 196 ? -6.069 -11.092 -5.086 1.00 79.06 196 GLY A C 1
ATOM 1515 O O . GLY A 1 196 ? -6.883 -11.876 -5.576 1.00 79.06 196 GLY A O 1
ATOM 1516 N N . ALA A 1 197 ? -5.976 -9.827 -5.511 1.00 86.00 197 ALA A N 1
ATOM 1517 C CA . ALA A 1 197 ? -6.716 -9.348 -6.675 1.00 86.00 197 ALA A CA 1
ATOM 1518 C C . ALA A 1 197 ? -6.149 -9.956 -7.971 1.00 86.00 197 ALA A C 1
ATOM 1520 O O . ALA A 1 197 ? -4.958 -10.261 -8.070 1.00 86.00 197 ALA A O 1
ATOM 1521 N N . LYS A 1 198 ? -7.008 -10.118 -8.983 1.00 89.00 198 LYS A N 1
ATOM 1522 C CA . LYS A 1 198 ? -6.572 -10.562 -10.312 1.00 89.00 198 LYS A CA 1
ATOM 1523 C C . LYS A 1 198 ? -5.707 -9.485 -10.967 1.00 89.00 198 LYS A C 1
ATOM 1525 O O . LYS A 1 198 ? -5.939 -8.294 -10.767 1.00 89.00 198 LYS A O 1
ATOM 1530 N N . ALA A 1 199 ? -4.724 -9.916 -11.753 1.00 89.12 199 ALA A N 1
ATOM 1531 C CA . ALA A 1 199 ? -3.967 -9.012 -12.604 1.00 89.12 199 ALA A CA 1
ATOM 1532 C C . ALA A 1 199 ? -4.868 -8.499 -13.729 1.00 89.12 199 ALA A C 1
ATOM 1534 O O . ALA A 1 199 ? -5.498 -9.286 -14.434 1.00 89.12 199 ALA A O 1
ATOM 1535 N N . GLU A 1 200 ? -4.924 -7.182 -13.871 1.00 89.25 200 GLU A N 1
ATOM 1536 C CA . GLU A 1 200 ? -5.641 -6.497 -14.941 1.00 89.25 200 GLU A CA 1
ATOM 1537 C C . GLU A 1 200 ? -4.607 -5.982 -15.945 1.00 89.25 200 GLU A C 1
ATOM 1539 O O . GLU A 1 200 ? -3.616 -5.358 -15.547 1.00 89.25 200 GLU A O 1
ATOM 1544 N N . ILE A 1 201 ? -4.835 -6.226 -17.238 1.00 85.00 201 ILE A N 1
ATOM 1545 C CA . ILE A 1 201 ? -4.141 -5.474 -18.287 1.00 85.00 201 ILE A CA 1
ATOM 1546 C C . ILE A 1 201 ? -4.694 -4.061 -18.209 1.00 85.00 201 ILE A C 1
ATOM 1548 O O . ILE A 1 201 ? -5.897 -3.854 -18.348 1.00 85.00 201 ILE A O 1
ATOM 1552 N N . VAL A 1 202 ? -3.827 -3.091 -17.934 1.00 76.38 202 VAL A N 1
ATOM 1553 C CA . VAL A 1 202 ? -4.252 -1.697 -17.868 1.00 76.38 202 VAL A CA 1
ATOM 1554 C C . VAL A 1 202 ? -4.439 -1.186 -19.284 1.00 76.38 202 VAL A C 1
ATOM 1556 O O . VAL A 1 202 ? -5.550 -0.769 -19.583 1.00 76.38 202 VAL A O 1
ATOM 1559 N N . ARG A 1 203 ? -3.383 -1.227 -20.121 1.00 70.56 203 ARG A N 1
ATOM 1560 C CA . ARG A 1 203 ? -3.368 -0.923 -21.571 1.00 70.56 203 ARG A CA 1
ATOM 1561 C C . ARG A 1 203 ? -2.076 -1.440 -22.229 1.00 70.56 203 ARG A C 1
ATOM 1563 O O . ARG A 1 203 ? -1.048 -1.480 -21.545 1.00 70.56 203 ARG A O 1
ATOM 1570 N N . PRO A 1 204 ? -2.073 -1.735 -23.542 1.00 68.50 204 PRO A N 1
ATOM 1571 C CA . PRO A 1 204 ? -0.840 -1.847 -24.310 1.00 68.50 204 PRO A CA 1
ATOM 1572 C C . PRO A 1 204 ? -0.181 -0.463 -24.418 1.00 68.50 204 PRO A C 1
ATOM 1574 O O . PRO A 1 204 ? -0.828 0.528 -24.776 1.00 68.50 204 PRO A O 1
ATOM 1577 N N . LEU A 1 205 ? 1.099 -0.376 -24.069 1.00 70.06 205 LEU A N 1
ATOM 1578 C CA . LEU A 1 205 ? 1.889 0.849 -24.167 1.00 70.06 205 LEU A CA 1
ATOM 1579 C C . LEU A 1 205 ? 2.619 0.877 -25.503 1.00 70.06 205 LEU A C 1
ATOM 1581 O O . LEU A 1 205 ? 3.388 -0.037 -25.787 1.00 70.06 205 LEU A O 1
ATOM 1585 N N . TYR A 1 206 ? 2.411 1.936 -26.286 1.00 70.81 206 TYR A N 1
ATOM 1586 C CA . TYR A 1 206 ? 3.073 2.132 -27.574 1.00 70.81 206 TYR A CA 1
ATOM 1587 C C . TYR A 1 206 ? 4.177 3.168 -27.449 1.00 70.81 206 TYR A C 1
ATOM 1589 O O . TYR A 1 206 ? 3.979 4.242 -26.871 1.00 70.81 206 TYR A O 1
ATOM 1597 N N . TYR A 1 207 ? 5.310 2.879 -28.078 1.00 70.00 207 TYR A N 1
ATOM 1598 C CA . TYR A 1 207 ? 6.347 3.870 -28.315 1.00 70.00 207 TYR A CA 1
ATOM 1599 C C . TYR A 1 207 ? 6.964 3.650 -29.697 1.00 70.00 207 TYR A C 1
ATOM 1601 O O . TYR A 1 207 ? 7.100 2.527 -30.189 1.00 70.00 207 TYR A O 1
ATOM 1609 N N . ARG A 1 208 ? 7.310 4.753 -30.363 1.00 62.66 208 ARG A N 1
ATOM 1610 C CA . ARG A 1 208 ? 8.018 4.714 -31.641 1.00 62.66 208 ARG A CA 1
ATOM 1611 C C . ARG A 1 208 ? 9.508 4.797 -31.348 1.00 62.66 208 ARG A C 1
ATOM 1613 O O . ARG A 1 208 ? 9.988 5.845 -30.922 1.00 62.66 208 ARG A O 1
ATOM 1620 N N . ASN A 1 209 ? 10.234 3.715 -31.598 1.00 60.31 209 ASN A N 1
ATOM 1621 C CA . ASN A 1 209 ? 11.685 3.778 -31.626 1.00 60.31 209 ASN A CA 1
ATOM 1622 C C . ASN A 1 209 ? 12.111 4.349 -32.987 1.00 60.31 209 ASN A C 1
ATOM 1624 O O . ASN A 1 209 ? 11.750 3.805 -34.027 1.00 60.31 209 ASN A O 1
ATOM 1628 N N . ALA A 1 210 ? 12.793 5.495 -32.992 1.00 48.81 210 ALA A N 1
ATOM 1629 C CA . ALA A 1 210 ? 13.265 6.101 -34.234 1.00 48.81 210 ALA A CA 1
ATOM 1630 C C . ALA A 1 210 ? 14.569 5.455 -34.731 1.00 48.81 210 ALA A C 1
ATOM 1632 O O . ALA A 1 210 ? 14.815 5.489 -35.931 1.00 48.81 210 ALA A O 1
ATOM 1633 N N . LEU A 1 211 ? 15.395 4.877 -33.848 1.00 46.50 211 LEU A N 1
ATOM 1634 C CA . LEU A 1 211 ? 16.752 4.421 -34.163 1.00 46.50 211 LEU A CA 1
ATOM 1635 C C . LEU A 1 211 ? 17.246 3.412 -33.099 1.00 46.50 211 LEU A C 1
ATOM 1637 O O . LEU A 1 211 ? 17.515 3.810 -31.969 1.00 46.50 211 LEU A O 1
ATOM 1641 N N . GLY A 1 212 ? 17.452 2.145 -33.480 1.00 51.97 212 GLY A N 1
ATOM 1642 C CA . GLY A 1 212 ? 18.275 1.176 -32.731 1.00 51.97 212 GLY A CA 1
ATOM 1643 C C . GLY A 1 212 ? 17.530 0.026 -32.040 1.00 51.97 212 GLY A C 1
ATOM 1644 O O . GLY A 1 212 ? 16.326 0.093 -31.825 1.00 51.97 212 GLY A O 1
ATOM 1645 N N . GLU A 1 213 ? 18.267 -1.041 -31.718 1.00 56.22 213 GLU A N 1
ATOM 1646 C CA . GLU A 1 213 ? 17.814 -2.234 -30.980 1.00 56.22 213 GLU A CA 1
ATOM 1647 C C . GLU A 1 213 ? 17.033 -1.877 -29.691 1.00 56.22 213 GLU A C 1
ATOM 1649 O O . GLU A 1 213 ? 17.287 -0.825 -29.098 1.00 56.22 213 GLU A O 1
ATOM 1654 N N . PRO A 1 214 ? 16.122 -2.741 -29.198 1.00 59.50 214 PRO A N 1
ATOM 1655 C CA . PRO A 1 214 ? 15.339 -2.533 -27.966 1.00 59.50 214 PRO A CA 1
ATOM 1656 C C . PRO A 1 214 ? 16.164 -2.516 -26.653 1.00 59.50 214 PRO A C 1
ATOM 1658 O O . PRO A 1 214 ? 15.633 -2.780 -25.576 1.00 59.50 214 PRO A O 1
ATOM 1661 N N . GLY A 1 215 ? 17.460 -2.203 -26.714 1.00 63.97 215 GLY A N 1
ATOM 1662 C CA . GLY A 1 215 ? 18.374 -2.228 -25.578 1.00 63.97 215 GLY A CA 1
ATOM 1663 C C . GLY A 1 215 ? 18.170 -1.061 -24.609 1.00 63.97 215 GLY A C 1
ATOM 1664 O O . GLY A 1 215 ? 18.168 0.098 -25.017 1.00 63.97 215 GLY A O 1
ATOM 1665 N N . ASP A 1 216 ? 18.065 -1.404 -23.323 1.00 78.19 216 ASP A N 1
ATOM 1666 C CA . ASP A 1 216 ? 17.988 -0.516 -22.150 1.00 78.19 216 ASP A CA 1
ATOM 1667 C C . ASP A 1 216 ? 16.660 0.232 -21.941 1.00 78.19 216 ASP A C 1
ATOM 1669 O O . ASP A 1 216 ? 16.625 1.427 -21.638 1.00 78.19 216 ASP A O 1
ATOM 1673 N N . LEU A 1 217 ? 15.544 -0.487 -22.091 1.0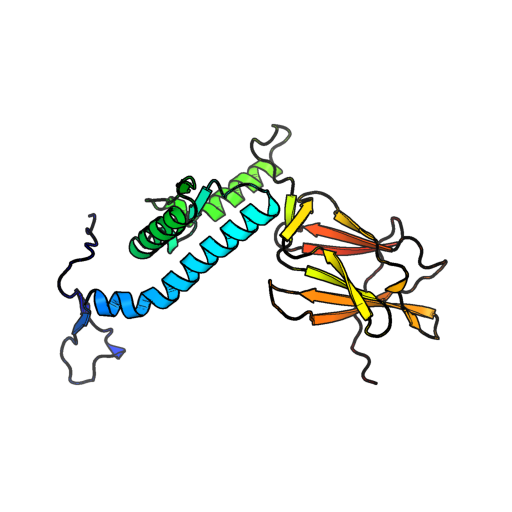0 88.25 217 LEU A N 1
ATOM 1674 C CA . LEU A 1 217 ? 14.248 -0.010 -21.614 1.00 88.25 217 LEU A CA 1
ATOM 1675 C C . LEU A 1 217 ? 14.112 -0.234 -20.111 1.00 88.25 217 LEU A C 1
ATOM 1677 O O . LEU A 1 217 ? 14.399 -1.318 -19.601 1.00 88.25 217 LEU A O 1
ATOM 1681 N N . ARG A 1 218 ? 13.596 0.768 -19.403 1.00 91.44 218 ARG A N 1
ATOM 1682 C CA . ARG A 1 218 ? 13.272 0.658 -17.978 1.00 91.44 218 ARG A CA 1
ATOM 1683 C C . ARG A 1 218 ? 12.065 1.498 -17.605 1.00 91.44 218 ARG A C 1
ATOM 1685 O O . ARG A 1 218 ? 11.804 2.522 -18.227 1.00 91.44 218 ARG A O 1
ATOM 1692 N N . PHE A 1 219 ? 11.361 1.081 -16.562 1.00 92.12 219 PHE A N 1
ATOM 1693 C CA . PHE A 1 219 ? 10.400 1.934 -15.876 1.00 92.12 219 PHE A CA 1
ATOM 1694 C C . PHE A 1 219 ? 11.054 2.580 -14.664 1.00 92.12 219 PHE A C 1
ATOM 1696 O O . PHE A 1 219 ? 11.530 1.882 -13.768 1.00 92.12 219 PHE A O 1
ATOM 1703 N N . ASP A 1 220 ? 11.027 3.906 -14.622 1.00 92.19 220 ASP A N 1
ATOM 1704 C CA . ASP A 1 220 ? 11.484 4.677 -13.475 1.00 92.19 220 ASP A CA 1
ATOM 1705 C C . ASP A 1 220 ? 10.276 5.008 -12.594 1.00 92.19 220 ASP A C 1
ATOM 1707 O O . ASP A 1 220 ? 9.422 5.823 -12.950 1.00 92.19 220 ASP A O 1
ATOM 1711 N N . PHE A 1 221 ? 10.189 4.332 -11.447 1.00 92.38 221 PHE A N 1
ATOM 1712 C CA . PHE A 1 221 ? 9.132 4.543 -10.460 1.00 92.38 221 PHE A CA 1
ATOM 1713 C C . PHE A 1 221 ? 9.524 5.654 -9.487 1.00 92.38 221 PHE A C 1
ATOM 1715 O O . PHE A 1 221 ? 10.640 5.650 -8.960 1.00 92.38 221 PHE A O 1
ATOM 1722 N N . HIS A 1 222 ? 8.607 6.578 -9.215 1.00 91.00 222 HIS A N 1
ATOM 1723 C CA . HIS A 1 222 ? 8.804 7.646 -8.237 1.00 91.00 222 HIS A CA 1
ATOM 1724 C C . HIS A 1 222 ? 7.479 8.070 -7.598 1.00 91.00 222 HIS A C 1
ATOM 1726 O O . HIS A 1 222 ? 6.400 7.849 -8.147 1.00 91.00 222 HIS A O 1
ATOM 1732 N N . TRP A 1 223 ? 7.547 8.693 -6.426 1.00 85.44 223 TRP A N 1
ATOM 1733 C CA . TRP A 1 223 ? 6.363 9.163 -5.709 1.00 85.44 223 TRP A CA 1
ATOM 1734 C C . TRP A 1 223 ? 6.144 10.656 -5.944 1.00 85.44 223 TRP A C 1
ATOM 1736 O O . TRP A 1 223 ? 7.059 11.446 -5.740 1.00 85.44 223 TRP A O 1
ATOM 1746 N N . ASP A 1 224 ? 4.910 11.069 -6.251 1.00 79.56 224 ASP A N 1
ATOM 1747 C CA . ASP A 1 224 ? 4.521 12.497 -6.236 1.00 79.56 224 ASP A CA 1
ATOM 1748 C C . ASP A 1 224 ? 4.156 13.008 -4.826 1.00 79.56 224 ASP A C 1
ATOM 1750 O O . ASP A 1 224 ? 3.606 14.094 -4.654 1.00 79.56 224 ASP A O 1
ATOM 1754 N N . GLY A 1 225 ? 4.408 12.181 -3.807 1.00 70.06 225 GLY A N 1
ATOM 1755 C CA . GLY A 1 225 ? 3.987 12.379 -2.422 1.00 70.06 225 GLY A CA 1
ATOM 1756 C C . GLY A 1 225 ? 2.694 11.647 -2.041 1.00 70.06 225 GLY A C 1
ATOM 1757 O O . GLY A 1 225 ? 2.506 11.346 -0.860 1.00 70.06 225 GLY A O 1
ATOM 1758 N N . THR A 1 226 ? 1.836 11.293 -3.004 1.00 70.38 226 THR A N 1
ATOM 1759 C CA . THR A 1 226 ? 0.543 10.621 -2.758 1.00 70.38 226 THR A CA 1
ATOM 1760 C C . THR A 1 226 ? 0.351 9.323 -3.536 1.00 70.38 226 THR A C 1
ATOM 1762 O O . THR A 1 226 ? -0.235 8.376 -3.009 1.00 70.38 226 THR A O 1
ATOM 1765 N N . LYS A 1 227 ? 0.839 9.258 -4.773 1.00 80.00 227 LYS A N 1
ATOM 1766 C CA . LYS A 1 227 ? 0.681 8.134 -5.690 1.00 80.00 227 LYS A CA 1
ATOM 1767 C C . LYS A 1 227 ? 2.020 7.773 -6.312 1.00 80.00 227 LYS A C 1
ATOM 1769 O O . LYS A 1 227 ? 2.922 8.601 -6.434 1.00 80.00 227 LYS A O 1
ATOM 1774 N N . MET A 1 228 ? 2.121 6.506 -6.694 1.00 85.94 228 MET A N 1
ATOM 1775 C CA . MET A 1 228 ? 3.222 6.033 -7.515 1.00 85.94 228 MET A CA 1
ATOM 1776 C C . MET A 1 228 ? 3.020 6.526 -8.945 1.00 85.94 228 MET A C 1
ATOM 1778 O O . MET A 1 228 ? 1.982 6.249 -9.548 1.00 85.94 228 MET A O 1
ATOM 1782 N N . HIS A 1 229 ? 4.028 7.202 -9.476 1.00 88.94 229 HIS A N 1
ATOM 1783 C CA . HIS A 1 229 ? 4.173 7.504 -10.892 1.00 88.94 229 HIS A CA 1
ATOM 1784 C C . HIS A 1 229 ? 5.259 6.628 -11.491 1.00 88.94 229 HIS A C 1
ATOM 1786 O O . HIS A 1 229 ? 6.165 6.157 -10.802 1.00 88.94 229 HIS A O 1
ATOM 1792 N N . TYR A 1 230 ? 5.149 6.395 -12.790 1.00 89.12 230 TYR A N 1
ATOM 1793 C CA . TYR A 1 230 ? 6.128 5.640 -13.547 1.00 89.12 230 TYR A CA 1
ATOM 1794 C C . TYR A 1 230 ? 6.298 6.262 -14.924 1.00 89.12 230 TYR A C 1
ATOM 1796 O O . TYR A 1 230 ? 5.330 6.716 -15.539 1.00 89.12 230 TYR A O 1
ATOM 1804 N N . VAL A 1 231 ? 7.534 6.258 -15.407 1.00 89.06 231 VAL A N 1
ATOM 1805 C CA . VAL A 1 231 ? 7.887 6.738 -16.743 1.00 89.06 231 VAL A CA 1
ATOM 1806 C C . VAL A 1 231 ? 8.684 5.648 -17.442 1.00 89.06 231 VAL A C 1
ATOM 1808 O O . VAL A 1 231 ? 9.512 4.994 -16.813 1.00 89.06 231 VAL A O 1
ATOM 1811 N N . LEU A 1 232 ? 8.402 5.413 -18.724 1.00 88.06 232 LEU A N 1
ATOM 1812 C CA . LEU A 1 232 ? 9.209 4.515 -19.544 1.00 88.06 232 LEU A CA 1
ATOM 1813 C C . LEU A 1 232 ? 10.402 5.294 -20.095 1.00 88.06 232 LEU A C 1
ATOM 1815 O O . LEU A 1 232 ? 10.225 6.328 -20.737 1.00 88.06 232 LEU A O 1
ATOM 1819 N N . CYS A 1 233 ? 11.599 4.769 -19.889 1.00 87.19 233 CYS A N 1
ATOM 1820 C CA . CYS A 1 233 ? 12.852 5.361 -20.331 1.00 87.19 233 CYS A CA 1
ATOM 1821 C C . CYS A 1 233 ? 13.586 4.402 -21.272 1.00 87.19 233 CYS A C 1
ATOM 1823 O O . CYS A 1 233 ? 13.524 3.186 -21.092 1.00 87.19 233 CYS A O 1
ATOM 1825 N N . GLN A 1 234 ? 14.311 4.959 -22.242 1.00 85.44 234 GLN A N 1
ATOM 1826 C CA . GLN A 1 234 ? 15.333 4.265 -23.028 1.00 85.44 234 GLN A CA 1
ATOM 1827 C C . GLN A 1 234 ? 16.670 4.968 -22.786 1.00 85.44 234 GLN A C 1
ATOM 1829 O O . GLN A 1 234 ? 16.853 6.127 -23.179 1.00 85.44 234 GLN A O 1
ATOM 1834 N N . GLY A 1 235 ? 17.588 4.310 -22.078 1.00 82.69 235 GLY A N 1
ATOM 1835 C CA . GLY A 1 235 ? 18.766 4.986 -21.535 1.00 82.69 235 GLY A CA 1
ATOM 1836 C C . GLY A 1 235 ? 18.363 6.152 -20.625 1.00 82.69 235 GLY A C 1
ATOM 1837 O O . GLY A 1 235 ? 17.639 5.969 -19.651 1.00 82.69 235 GLY A O 1
ATOM 1838 N N . ASN A 1 236 ? 18.801 7.371 -20.951 1.00 82.00 236 ASN A N 1
ATOM 1839 C CA . ASN A 1 236 ? 18.460 8.589 -20.194 1.00 82.00 236 ASN A CA 1
ATOM 1840 C C . ASN A 1 236 ? 17.298 9.390 -20.799 1.00 82.00 236 ASN A C 1
ATOM 1842 O O . ASN A 1 236 ? 17.045 10.519 -20.382 1.00 82.00 236 ASN A O 1
ATOM 1846 N N . ARG A 1 237 ? 16.624 8.850 -21.818 1.00 83.81 237 ARG A N 1
ATOM 1847 C CA . ARG A 1 237 ? 15.538 9.538 -22.511 1.00 83.81 237 ARG A CA 1
ATOM 1848 C C . ARG A 1 237 ? 14.194 8.982 -22.067 1.00 83.81 237 ARG A C 1
ATOM 1850 O O . ARG A 1 237 ? 13.927 7.800 -22.262 1.00 83.81 237 ARG A O 1
ATOM 1857 N N . GLU A 1 238 ? 13.328 9.854 -21.565 1.00 86.00 238 GLU A N 1
ATOM 1858 C CA . GLU A 1 238 ? 11.922 9.521 -21.346 1.00 86.00 238 GLU A CA 1
ATOM 1859 C C . GLU A 1 238 ? 11.207 9.321 -22.687 1.00 86.00 238 GLU A C 1
ATOM 1861 O O . GLU A 1 238 ? 11.342 10.117 -23.627 1.00 86.00 238 GLU A O 1
ATOM 1866 N N . LEU A 1 239 ? 10.451 8.234 -22.780 1.00 80.88 239 LEU A N 1
ATOM 1867 C CA . LEU A 1 239 ? 9.638 7.907 -23.936 1.00 80.88 239 LEU A CA 1
ATOM 1868 C C . LEU A 1 239 ? 8.190 8.332 -23.674 1.00 80.88 239 LEU A C 1
ATOM 1870 O O . LEU A 1 239 ? 7.615 7.960 -22.647 1.00 80.88 239 LEU A O 1
ATOM 1874 N N . PRO A 1 240 ? 7.561 9.075 -24.602 1.00 74.50 240 PRO A N 1
ATOM 1875 C CA . PRO A 1 240 ? 6.153 9.404 -24.474 1.00 74.50 240 PRO A CA 1
ATOM 1876 C C . PRO A 1 240 ? 5.332 8.117 -24.557 1.00 74.50 240 PRO A C 1
ATOM 1878 O O . PRO A 1 240 ? 5.329 7.423 -25.576 1.00 74.50 240 PRO A O 1
ATOM 1881 N N . LEU A 1 241 ? 4.625 7.810 -23.473 1.00 71.94 241 LEU A N 1
ATOM 1882 C CA . LEU A 1 241 ? 3.692 6.697 -23.431 1.00 71.94 241 LEU A CA 1
ATOM 1883 C C . LEU A 1 241 ? 2.403 7.110 -24.131 1.00 71.94 241 LEU A C 1
ATOM 1885 O O . LEU A 1 241 ? 1.650 7.943 -23.629 1.00 71.94 241 LEU A O 1
ATOM 1889 N N . THR A 1 242 ? 2.137 6.505 -25.286 1.00 69.06 242 THR A N 1
ATOM 1890 C CA . THR A 1 242 ? 0.809 6.603 -25.893 1.00 69.06 242 THR A CA 1
ATOM 1891 C C . THR A 1 242 ? 0.001 5.415 -25.403 1.00 69.06 242 THR A C 1
ATOM 1893 O O . THR A 1 242 ? 0.378 4.261 -25.619 1.00 69.06 242 THR A O 1
ATOM 1896 N N . LEU A 1 243 ? -1.082 5.702 -24.686 1.00 64.88 243 LEU A N 1
ATOM 1897 C CA . LEU A 1 243 ? -2.016 4.678 -24.249 1.00 64.88 243 LEU A CA 1
ATOM 1898 C C . LEU A 1 243 ? -2.734 4.129 -25.482 1.00 64.88 243 LEU A C 1
ATOM 1900 O O . LEU A 1 243 ? -3.394 4.890 -26.185 1.00 64.88 243 LEU A O 1
ATOM 1904 N N . GLY A 1 244 ? -2.606 2.828 -25.724 1.00 54.09 244 GLY A N 1
ATOM 1905 C CA . GLY A 1 244 ? -3.410 2.144 -26.724 1.00 54.09 244 GLY A CA 1
ATOM 1906 C C . GLY A 1 244 ? -4.891 2.297 -26.477 1.00 54.09 244 GLY A C 1
ATOM 1907 O O . GLY A 1 244 ? -5.343 2.037 -25.361 1.00 54.09 244 GLY A O 1
ATOM 1908 N N . GLU A 1 245 ? -5.642 2.653 -27.510 1.00 46.75 245 GLU A N 1
ATOM 1909 C CA . GLU A 1 245 ? -7.006 2.148 -27.615 1.00 46.75 245 GLU A CA 1
ATOM 1910 C C . GLU A 1 245 ? -6.899 0.648 -27.924 1.00 46.75 245 GLU A C 1
ATOM 1912 O O . GLU A 1 245 ? -6.010 0.237 -28.676 1.00 46.75 245 GLU A O 1
ATOM 1917 N N . GLU A 1 246 ? -7.709 -0.168 -27.246 1.00 41.75 246 GLU A N 1
ATOM 1918 C CA . GLU A 1 246 ? -7.782 -1.614 -27.472 1.00 41.75 246 GLU A CA 1
ATOM 1919 C C . GLU A 1 246 ? -7.865 -1.894 -28.976 1.00 41.75 246 GLU A C 1
ATOM 1921 O O . GLU A 1 246 ? -8.747 -1.382 -29.663 1.00 41.75 246 GLU A O 1
ATOM 1926 N N . TYR A 1 247 ? -6.945 -2.707 -29.493 1.00 37.22 247 TYR A N 1
ATOM 1927 C CA . TYR A 1 247 ? -7.235 -3.420 -30.727 1.00 37.22 247 TYR A CA 1
ATOM 1928 C C . TYR A 1 247 ? -8.195 -4.548 -30.354 1.00 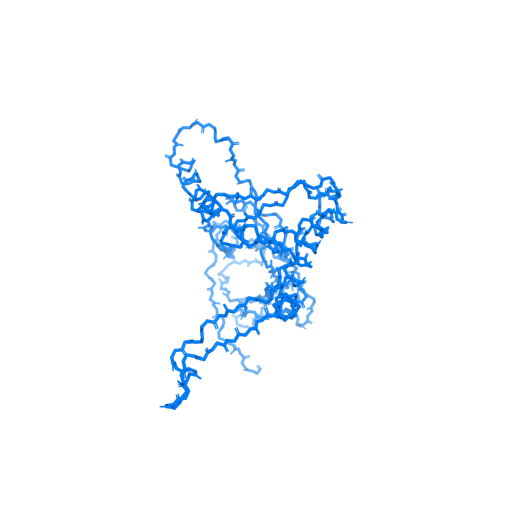37.22 247 TYR A C 1
ATOM 1930 O O . TYR A 1 247 ? -7.787 -5.528 -29.732 1.00 37.22 247 TYR A O 1
ATOM 1938 N N . ASP A 1 248 ? -9.465 -4.381 -30.712 1.00 30.14 248 ASP A N 1
ATOM 1939 C CA . ASP A 1 248 ? -10.321 -5.518 -31.023 1.00 30.14 248 ASP A CA 1
ATOM 1940 C C . ASP A 1 248 ? -9.804 -6.174 -32.317 1.00 30.14 248 ASP A C 1
ATOM 1942 O O . ASP A 1 248 ? -9.562 -5.479 -33.311 1.00 30.14 248 ASP A O 1
ATOM 1946 N N . ALA A 1 249 ? -9.725 -7.510 -32.272 1.00 29.19 249 ALA A N 1
ATOM 1947 C CA . ALA A 1 249 ? -9.377 -8.493 -33.314 1.00 29.19 249 ALA A CA 1
ATOM 1948 C C . ALA A 1 249 ? -7.903 -8.932 -33.419 1.00 29.19 249 ALA A C 1
ATOM 1950 O O . ALA A 1 249 ? -7.055 -8.183 -33.955 1.00 29.19 249 ALA A O 1
#

Secondary structure (DSSP, 8-state):
------TT---EEEEPPGGGS-TT-SS-EEEE-HHHHHHHHHHHHHHHHHHHHHHHHHHHHHHSS---EEEE-SGGGG-HHHHHHHHHHHHHH-TT-EEEE-SSGGGTTHHHHHHHHHHHHHHS-SSPPS----EEE-SSEEEEE-TTT--EEEEE-TT-EEESSS-EEEEPPGGG-EE-TTS-EEEEEEEE-STTPPPEEEEEEEE---SS-STTEEEEEEE-SSSEEEEEEETTEEPP-EEPPP---

Mean predicted aligned error: 13.28 Å

Foldseek 3Di:
DDDPPDLDDDWDKDFDDVVPAPPPDDGDIDTDDSVNVCVVCVVVLVVVLVVVVVVQVVCCVVVVDGAQEDEQAAPVLQPPVSLVSNVVSCCVRPVNHYYHRDNDCCRNCVVVVVVVLVVCCVPDPDDPRPDDDQWDFAQKWKFWAFADPHDTDTQHHGGDTDGAAFWDKGWDPLRQWDADPVGKIWIFMWMGNHPPGDIDRPFIWIFHDPDDDPPAWIWTWYDPPPHIDIFIDRVPDTTDTDGDDDDDD

Organism: Gibberella subglutinans (NCBI:txid42677)

Nearest PDB structures (foldseek):
  4f48-assembly1_A  TM=3.474E-01  e=2.767E+00  Xanthomonas campestris pv. campestris
  4fip-assembly1_E  TM=1.455E-01  e=1.172E+00  Saccharomyces cerevisiae S288C
  7m5n-assembly1_B-2  TM=1.476E-01  e=7.326E+00  Homo sapiens